Protein AF-A0AA41MP51-F1 (afdb_monomer)

Nearest PDB structures (foldseek):
  8h9l-assembly1_C  TM=8.500E-01  e=2.757E-14  Homo sapiens
  4asu-assembly1_C  TM=8.399E-01  e=2.286E-14  Bos taurus
  4tsf-assembly1_B  TM=8.288E-01  e=1.386E-14  Bos taurus
  4z1m-assembly1_B  TM=8.269E-01  e=1.224E-14  Bos taurus
  7tjx-assembly1_B  TM=8.376E-01  e=1.520E-11  Saccharomyces cerevisiae

Structure (mmCIF, N/CA/C/O backbone):
data_AF-A0AA41MP51-F1
#
_entry.id   AF-A0AA41MP51-F1
#
loop_
_atom_site.group_PDB
_atom_site.id
_atom_site.type_symbol
_atom_site.label_atom_id
_atom_site.label_alt_id
_atom_site.label_comp_id
_atom_site.label_asym_id
_atom_site.label_entity_id
_atom_site.label_seq_id
_atom_site.pdbx_PDB_ins_code
_atom_site.Cartn_x
_atom_site.Cartn_y
_atom_site.Cartn_z
_atom_site.occupancy
_atom_site.B_iso_or_equiv
_atom_site.auth_seq_id
_atom_site.auth_comp_id
_atom_site.auth_asym_id
_atom_site.auth_atom_id
_atom_site.pdbx_PDB_model_num
ATOM 1 N N . MET A 1 1 ? -17.608 -62.227 -15.897 1.00 37.59 1 MET A N 1
ATOM 2 C CA . MET A 1 1 ? -17.879 -62.523 -17.322 1.00 37.59 1 MET A CA 1
ATOM 3 C C . MET A 1 1 ? -17.265 -61.393 -18.139 1.00 37.59 1 MET A C 1
ATOM 5 O O . MET A 1 1 ? -17.728 -60.283 -17.967 1.00 37.59 1 MET A O 1
ATOM 9 N N . LEU A 1 2 ? -16.193 -61.504 -18.920 1.00 36.28 2 LEU A N 1
ATOM 10 C CA . LEU A 1 2 ? -15.297 -62.591 -19.310 1.00 36.28 2 LEU A CA 1
ATOM 11 C C . LEU A 1 2 ? -13.838 -62.122 -19.127 1.00 36.28 2 LEU A C 1
ATOM 13 O O . LEU A 1 2 ? -13.523 -60.951 -19.311 1.00 36.28 2 LEU A O 1
ATOM 17 N N . SER A 1 3 ? -12.983 -63.080 -18.785 1.00 28.25 3 SER A N 1
ATOM 18 C CA . SER A 1 3 ? -11.519 -63.086 -18.903 1.00 28.25 3 SER A CA 1
ATOM 19 C C . SER A 1 3 ? -11.098 -63.123 -20.393 1.00 28.25 3 SER A C 1
ATOM 21 O O . SER A 1 3 ? -11.917 -63.474 -21.235 1.00 28.25 3 SER A O 1
ATOM 23 N N . VAL A 1 4 ? -9.873 -62.803 -20.824 1.00 33.19 4 VAL A N 1
ATOM 24 C CA . VAL A 1 4 ? -8.653 -63.621 -20.663 1.00 33.19 4 VAL A CA 1
ATOM 25 C C . VAL A 1 4 ? -7.446 -62.846 -21.237 1.00 33.19 4 VAL A C 1
ATOM 27 O O . VAL A 1 4 ? -7.525 -62.269 -22.318 1.00 33.19 4 VAL A O 1
ATOM 30 N N . CYS A 1 5 ? -6.336 -62.870 -20.493 1.00 29.58 5 CYS A N 1
ATOM 31 C CA . CYS A 1 5 ? -4.959 -62.528 -20.878 1.00 29.58 5 CYS A CA 1
ATOM 32 C C . CYS A 1 5 ? -4.304 -63.603 -21.775 1.00 29.58 5 CYS A C 1
ATOM 34 O O . CYS A 1 5 ? -4.791 -64.720 -21.775 1.00 29.58 5 CYS A O 1
ATOM 36 N N . ILE A 1 6 ? -3.143 -63.306 -22.392 1.00 35.16 6 ILE A N 1
ATOM 37 C CA . ILE A 1 6 ? -1.969 -64.184 -22.723 1.00 35.16 6 ILE A CA 1
ATOM 38 C C . ILE A 1 6 ? -1.365 -63.696 -24.063 1.00 35.16 6 ILE A C 1
ATOM 40 O O . ILE A 1 6 ? -2.029 -63.743 -25.089 1.00 35.16 6 ILE A O 1
ATOM 44 N N . ALA A 1 7 ? -0.254 -62.942 -24.045 1.00 30.78 7 ALA A N 1
ATOM 45 C CA . ALA A 1 7 ? 1.175 -63.349 -24.058 1.00 30.78 7 ALA A CA 1
ATOM 46 C C . ALA A 1 7 ? 1.731 -63.485 -25.501 1.00 30.78 7 ALA A C 1
ATOM 48 O O . ALA A 1 7 ? 1.127 -64.159 -26.321 1.00 30.78 7 ALA A O 1
ATOM 49 N N . ALA A 1 8 ? 2.741 -62.682 -25.883 1.00 34.28 8 ALA A N 1
ATOM 50 C CA . ALA A 1 8 ? 4.185 -63.024 -25.944 1.00 34.28 8 ALA A CA 1
ATOM 51 C C . ALA A 1 8 ? 4.533 -63.874 -27.202 1.00 34.28 8 ALA A C 1
ATOM 53 O O . ALA A 1 8 ? 3.734 -64.695 -27.608 1.00 34.28 8 ALA A O 1
ATOM 54 N N . ALA A 1 9 ? 5.663 -63.803 -27.913 1.00 33.03 9 ALA A N 1
ATOM 55 C CA . ALA A 1 9 ? 6.964 -63.173 -27.742 1.00 33.03 9 ALA A CA 1
ATOM 56 C C . ALA A 1 9 ? 7.786 -63.356 -29.059 1.00 33.03 9 ALA A C 1
ATOM 58 O O . ALA A 1 9 ? 7.519 -64.273 -29.825 1.00 33.03 9 ALA A O 1
ATOM 59 N N . VAL A 1 10 ? 8.854 -62.559 -29.224 1.00 34.34 10 VAL A N 1
ATOM 60 C CA . VAL A 1 10 ? 10.186 -62.950 -29.770 1.00 34.34 10 VAL A CA 1
ATOM 61 C C . VAL A 1 10 ? 10.363 -63.231 -31.286 1.00 34.34 10 VAL A C 1
ATOM 63 O O . VAL A 1 10 ? 10.195 -64.332 -31.784 1.00 34.34 10 VAL A O 1
ATOM 66 N N . ALA A 1 11 ? 10.862 -62.191 -31.965 1.00 34.59 11 ALA A N 1
ATOM 67 C CA . ALA A 1 11 ? 12.158 -62.052 -32.661 1.00 34.59 11 ALA A CA 1
ATOM 68 C C . ALA A 1 11 ? 12.704 -63.065 -33.708 1.00 34.59 11 ALA A C 1
ATOM 70 O O . ALA A 1 11 ? 12.798 -64.265 -33.484 1.00 34.59 11 ALA A O 1
ATOM 71 N N . ARG A 1 12 ? 13.375 -62.426 -34.692 1.00 31.77 12 ARG A N 1
ATOM 72 C CA . ARG A 1 12 ? 14.488 -62.837 -35.588 1.00 31.77 12 ARG A CA 1
ATOM 73 C C . ARG A 1 12 ? 14.100 -63.332 -36.985 1.00 31.77 12 ARG A C 1
ATOM 75 O O . ARG A 1 12 ? 13.565 -64.419 -37.134 1.00 31.77 12 ARG A O 1
ATOM 82 N N . THR A 1 13 ? 14.528 -62.591 -38.017 1.00 34.12 13 THR A N 1
ATOM 83 C CA . THR A 1 13 ? 15.588 -62.998 -38.978 1.00 34.12 13 THR A CA 1
ATOM 84 C C . THR A 1 13 ? 15.761 -61.967 -40.119 1.00 34.12 13 THR A C 1
ATOM 86 O O . THR A 1 13 ? 14.853 -61.705 -40.895 1.00 34.12 13 THR A O 1
ATOM 89 N N . LEU A 1 14 ? 16.962 -61.379 -40.217 1.00 37.56 14 LEU A N 1
ATOM 90 C CA . LEU A 1 14 ? 17.609 -60.919 -41.470 1.00 37.56 14 LEU A CA 1
ATOM 91 C C . LEU A 1 14 ? 17.984 -62.162 -42.326 1.00 37.56 14 LEU A C 1
ATOM 93 O O . LEU A 1 14 ? 17.942 -63.254 -41.755 1.00 37.56 14 LEU A O 1
ATOM 97 N N . PRO A 1 15 ? 18.478 -62.086 -43.591 1.00 46.62 15 PRO A N 1
ATOM 98 C CA . PRO A 1 15 ? 18.783 -60.940 -44.473 1.00 46.62 15 PRO A CA 1
ATOM 99 C C . PRO A 1 15 ? 18.247 -61.118 -45.926 1.00 46.62 15 PRO A C 1
ATOM 101 O O . PRO A 1 15 ? 17.686 -62.158 -46.252 1.00 46.62 15 PRO A O 1
ATOM 104 N N . ARG A 1 16 ? 18.501 -60.146 -46.830 1.00 34.75 16 ARG A N 1
ATOM 105 C CA . ARG A 1 16 ? 19.007 -60.322 -48.229 1.00 34.75 16 ARG A CA 1
ATOM 106 C C . ARG A 1 16 ? 18.546 -59.199 -49.177 1.00 34.75 16 ARG A C 1
ATOM 108 O O . ARG A 1 16 ? 17.412 -59.212 -49.634 1.00 34.75 16 ARG A O 1
ATOM 115 N N . ARG A 1 17 ? 19.477 -58.330 -49.592 1.00 32.69 17 ARG A N 1
ATOM 116 C CA . ARG A 1 17 ? 19.950 -58.188 -50.992 1.00 32.69 17 ARG A CA 1
ATOM 117 C C . ARG A 1 17 ? 20.880 -56.978 -51.118 1.00 32.69 17 ARG A C 1
ATOM 119 O O . ARG A 1 17 ? 20.463 -55.840 -50.955 1.00 32.69 17 ARG A O 1
ATOM 126 N N . ALA A 1 18 ? 22.135 -57.265 -51.441 1.00 37.28 18 ALA A N 1
ATOM 127 C CA . ALA A 1 18 ? 23.069 -56.332 -52.050 1.00 37.28 18 ALA A CA 1
ATOM 128 C C . ALA A 1 18 ? 23.021 -56.506 -53.578 1.00 37.28 18 ALA A C 1
ATOM 130 O O . ALA A 1 18 ? 22.803 -57.626 -54.047 1.00 37.28 18 ALA A O 1
ATOM 131 N N . GLY A 1 19 ? 23.298 -55.436 -54.331 1.00 32.69 19 GLY A N 1
ATOM 132 C CA . GLY A 1 19 ? 23.825 -55.540 -55.695 1.00 32.69 19 GLY A CA 1
ATOM 133 C C . GLY A 1 19 ? 23.443 -54.412 -56.661 1.00 32.69 19 GLY A C 1
ATOM 134 O O . GLY A 1 19 ? 22.263 -54.146 -56.842 1.00 32.69 19 GLY A O 1
ATOM 135 N N . MET A 1 20 ? 24.479 -53.893 -57.342 1.00 33.53 20 MET A N 1
ATOM 136 C CA . MET A 1 20 ? 24.546 -52.964 -58.495 1.00 33.53 20 MET A CA 1
ATOM 137 C C . MET A 1 20 ? 24.699 -51.480 -58.118 1.00 33.53 20 MET A C 1
ATOM 139 O O . MET A 1 20 ? 23.735 -50.824 -57.758 1.00 33.53 20 MET A O 1
ATOM 143 N N . VAL A 1 21 ? 25.910 -50.911 -58.007 1.00 35.91 21 VAL A N 1
ATOM 144 C CA . VAL A 1 21 ? 27.000 -50.704 -58.998 1.00 35.91 21 VAL A CA 1
ATOM 145 C C . VAL A 1 21 ? 26.539 -49.926 -60.232 1.00 35.91 21 VAL A C 1
ATOM 147 O O . VAL A 1 21 ? 25.976 -50.503 -61.155 1.00 35.91 21 VAL A O 1
ATOM 150 N N . SER A 1 22 ? 26.910 -48.644 -60.286 1.00 36.25 22 SER A N 1
ATOM 151 C CA . SER A 1 22 ? 27.213 -47.947 -61.536 1.00 36.25 22 SER A CA 1
ATOM 152 C C . SER A 1 22 ? 28.512 -47.158 -61.367 1.00 36.25 22 SER A C 1
ATOM 154 O O . SER A 1 22 ? 28.718 -46.470 -60.368 1.00 36.25 22 SER A O 1
ATOM 156 N N . LYS A 1 23 ? 29.411 -47.357 -62.331 1.00 36.75 23 LYS A N 1
ATOM 157 C CA . LYS A 1 23 ? 30.732 -46.744 -62.474 1.00 36.75 23 LYS A CA 1
ATOM 158 C C . LYS A 1 23 ? 30.587 -45.479 -63.325 1.00 36.75 23 LYS A C 1
ATOM 160 O O . LYS A 1 23 ? 29.873 -45.535 -64.316 1.00 36.75 23 LYS A O 1
ATOM 165 N N . ASN A 1 24 ? 31.299 -44.411 -62.963 1.00 34.75 24 ASN A N 1
ATOM 166 C CA . ASN A 1 24 ? 31.953 -43.424 -63.845 1.00 34.75 24 ASN A CA 1
ATOM 167 C C . ASN A 1 24 ? 32.811 -42.518 -62.932 1.00 34.75 24 ASN A C 1
ATOM 169 O O . ASN A 1 24 ? 32.277 -41.807 -62.090 1.00 34.75 24 ASN A O 1
ATOM 173 N N . ALA A 1 25 ? 34.111 -42.810 -62.801 1.00 37.28 25 ALA A N 1
ATOM 174 C CA . ALA A 1 25 ? 35.225 -42.122 -63.482 1.00 37.28 25 ALA A CA 1
ATOM 175 C C . ALA A 1 25 ? 35.389 -40.655 -63.012 1.00 37.28 25 ALA A C 1
ATOM 177 O O . ALA A 1 25 ? 34.615 -39.787 -63.385 1.00 37.28 25 ALA A O 1
ATOM 178 N N . LEU A 1 26 ? 36.243 -40.427 -62.005 1.00 34.84 26 LEU A N 1
ATOM 179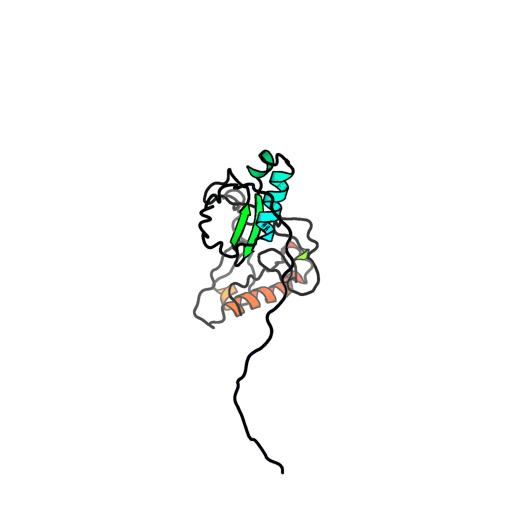 C CA . LEU A 1 26 ? 37.623 -39.905 -62.114 1.00 34.84 26 LEU A CA 1
ATOM 180 C C . LEU A 1 26 ? 37.700 -38.389 -62.371 1.00 34.84 26 LEU A C 1
ATOM 182 O O . LEU A 1 26 ? 37.534 -37.918 -63.488 1.00 34.84 26 LEU A O 1
ATOM 186 N N . GLY A 1 27 ? 38.054 -37.656 -61.315 1.00 33.38 27 GLY A N 1
ATOM 187 C CA . GLY A 1 27 ? 38.462 -36.255 -61.345 1.00 33.38 27 GLY A CA 1
ATOM 188 C C . GLY A 1 27 ? 39.170 -35.920 -60.036 1.00 33.38 27 GLY A C 1
ATOM 189 O O . GLY A 1 27 ? 38.537 -35.657 -59.020 1.00 33.38 27 GLY A O 1
ATOM 190 N N . SER A 1 28 ? 40.491 -36.044 -60.043 1.00 35.00 28 SER A N 1
ATOM 191 C CA . SER A 1 28 ? 41.389 -35.832 -58.914 1.00 35.00 28 SER A CA 1
ATOM 192 C C . SER A 1 28 ? 41.515 -34.354 -58.540 1.00 35.00 28 SER A C 1
ATOM 194 O O . SER A 1 28 ? 42.074 -33.570 -59.301 1.00 35.00 28 SER A O 1
ATOM 196 N N . SER A 1 29 ? 41.136 -34.009 -57.314 1.00 35.38 29 SER A N 1
ATOM 197 C CA . SER A 1 29 ? 41.753 -32.912 -56.568 1.00 35.38 29 SER A CA 1
ATOM 198 C C . SER A 1 29 ? 41.802 -33.310 -55.096 1.00 35.38 29 SER A C 1
ATOM 200 O O . SER A 1 29 ? 40.825 -33.177 -54.361 1.00 35.38 29 SER A O 1
ATOM 202 N N . PHE A 1 30 ? 42.947 -33.856 -54.686 1.00 30.77 30 PHE A N 1
ATOM 203 C CA . PHE A 1 30 ? 43.329 -33.979 -53.285 1.00 30.77 30 PHE A CA 1
ATOM 204 C C . PHE A 1 30 ? 43.414 -32.566 -52.693 1.00 30.77 30 PHE A C 1
ATOM 206 O O . PHE A 1 30 ? 44.438 -31.898 -52.810 1.00 30.77 30 PHE A O 1
ATOM 213 N N . ILE A 1 31 ? 42.333 -32.096 -52.074 1.00 41.69 31 ILE A N 1
ATOM 214 C CA . ILE A 1 31 ? 42.389 -30.969 -51.145 1.00 41.69 31 ILE A CA 1
ATOM 215 C C . ILE A 1 31 ? 42.446 -31.581 -49.754 1.00 41.69 31 ILE A C 1
ATOM 217 O O . ILE A 1 31 ? 41.540 -32.294 -49.326 1.00 41.69 31 ILE A O 1
ATOM 221 N N . ALA A 1 32 ? 43.581 -31.346 -49.103 1.00 36.88 32 ALA A N 1
ATOM 222 C CA . ALA A 1 32 ? 43.908 -31.795 -47.767 1.00 36.88 32 ALA A CA 1
ATOM 223 C C . ALA A 1 32 ? 42.722 -31.618 -46.809 1.00 36.88 32 ALA A C 1
ATOM 225 O O . ALA A 1 32 ? 42.236 -30.505 -46.601 1.00 36.88 32 ALA A O 1
ATOM 226 N N . ALA A 1 33 ? 42.302 -32.721 -46.189 1.00 40.44 33 ALA A N 1
ATOM 227 C CA . ALA A 1 33 ? 41.470 -32.690 -45.002 1.00 40.44 33 ALA A CA 1
ATOM 228 C C . ALA A 1 33 ? 42.250 -31.955 -43.903 1.00 40.44 33 ALA A C 1
ATOM 230 O O . ALA A 1 33 ? 43.066 -32.535 -43.187 1.00 40.44 33 ALA A O 1
ATOM 231 N N . ARG A 1 34 ? 42.038 -30.640 -43.793 1.00 36.22 34 ARG A N 1
ATOM 232 C CA . ARG A 1 34 ? 42.349 -29.913 -42.567 1.00 36.22 34 ARG A CA 1
ATOM 233 C C . ARG A 1 34 ? 41.404 -30.466 -41.511 1.00 36.22 34 ARG A C 1
ATOM 235 O O . ARG A 1 34 ? 40.201 -30.237 -41.580 1.00 36.22 34 ARG A O 1
ATOM 242 N N . ASN A 1 35 ? 41.961 -31.206 -40.557 1.00 33.72 35 ASN A N 1
ATOM 243 C CA . ASN A 1 35 ? 41.298 -31.531 -39.304 1.00 33.72 35 ASN A CA 1
ATOM 244 C C . ASN A 1 35 ? 40.915 -30.214 -38.618 1.00 33.72 35 ASN A C 1
ATOM 246 O O . ASN A 1 35 ? 41.723 -29.609 -37.913 1.00 33.72 35 ASN A O 1
ATOM 250 N N . LEU A 1 36 ? 39.692 -29.744 -38.866 1.00 35.62 36 LEU A N 1
ATOM 251 C CA . LEU A 1 36 ? 39.064 -28.716 -38.055 1.00 35.62 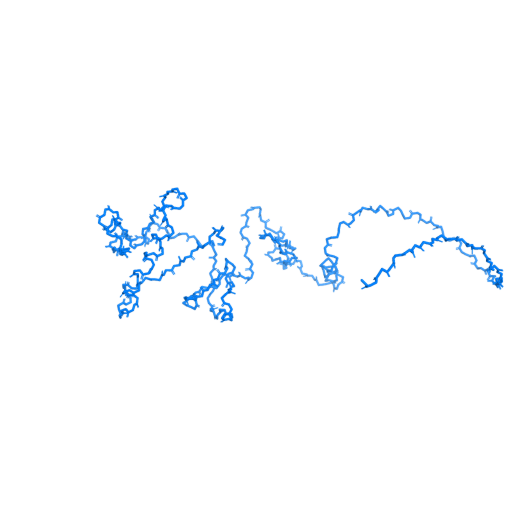36 LEU A CA 1
ATOM 252 C C . LEU A 1 36 ? 38.794 -29.361 -36.703 1.00 35.62 36 LEU A C 1
ATOM 254 O O . LEU A 1 36 ? 37.847 -30.125 -36.524 1.00 35.62 36 LEU A O 1
ATOM 258 N N . HIS A 1 37 ? 39.681 -29.081 -35.759 1.00 31.86 37 HIS A N 1
ATOM 259 C CA . HIS A 1 37 ? 39.456 -29.365 -34.359 1.00 31.86 37 HIS A CA 1
ATOM 260 C C . HIS A 1 37 ? 38.387 -28.381 -33.866 1.00 31.86 37 HIS A C 1
ATOM 262 O O . HIS A 1 37 ? 38.681 -27.337 -33.296 1.00 31.86 37 HIS A O 1
ATOM 268 N N . ALA A 1 38 ? 37.124 -28.680 -34.172 1.00 40.09 38 ALA A N 1
ATOM 269 C CA . ALA A 1 38 ? 36.000 -28.058 -33.502 1.00 40.09 38 ALA A CA 1
ATOM 270 C C . ALA A 1 38 ? 35.941 -28.675 -32.105 1.00 40.09 38 ALA A C 1
ATOM 272 O O . ALA A 1 38 ? 35.440 -29.784 -31.910 1.00 40.09 38 ALA A O 1
ATOM 273 N N . SER A 1 39 ? 36.511 -27.980 -31.125 1.00 36.75 39 SER A N 1
ATOM 274 C CA . SER A 1 39 ? 36.169 -28.228 -29.734 1.00 36.75 39 SER A CA 1
ATOM 275 C C . SER A 1 39 ? 34.672 -27.969 -29.591 1.00 36.75 39 SER A C 1
ATOM 277 O O . SER A 1 39 ? 34.235 -26.820 -29.587 1.00 36.75 39 SER A O 1
ATOM 279 N N . ASN A 1 40 ? 33.885 -29.041 -29.494 1.00 40.50 40 ASN A N 1
ATOM 280 C CA . ASN A 1 40 ? 32.517 -28.994 -28.994 1.00 40.50 40 ASN A CA 1
ATOM 281 C C . ASN A 1 40 ? 32.569 -28.588 -27.517 1.00 40.50 40 ASN A C 1
ATOM 283 O O . ASN A 1 40 ? 32.419 -29.412 -26.616 1.00 40.50 40 ASN A O 1
ATOM 287 N N . THR A 1 41 ? 32.809 -27.306 -27.252 1.00 35.56 41 THR A N 1
ATOM 288 C CA . THR A 1 41 ? 32.415 -26.711 -25.984 1.00 35.56 41 THR A CA 1
ATOM 289 C C . THR A 1 41 ? 30.903 -26.686 -26.003 1.00 35.56 41 THR A C 1
ATOM 291 O O . THR A 1 41 ? 30.300 -25.899 -26.725 1.00 35.56 41 THR A O 1
ATOM 294 N N . HIS A 1 42 ? 30.336 -27.639 -25.272 1.00 37.88 42 HIS A N 1
ATOM 295 C CA . HIS A 1 42 ? 28.988 -27.680 -24.734 1.00 37.88 42 HIS A CA 1
ATOM 296 C C . HIS A 1 42 ? 28.333 -26.288 -24.693 1.00 37.88 42 HIS A C 1
ATOM 298 O O . HIS A 1 42 ? 28.413 -25.568 -23.699 1.00 37.88 42 HIS A O 1
ATOM 304 N N . LEU A 1 43 ? 27.704 -25.906 -25.807 1.00 38.03 43 LEU A N 1
ATOM 305 C CA . LEU A 1 43 ? 26.795 -24.778 -25.872 1.00 38.03 43 LEU A CA 1
ATOM 306 C C . LEU A 1 43 ? 25.549 -25.237 -25.132 1.00 38.03 43 LEU A C 1
ATOM 308 O O . LEU A 1 43 ? 24.692 -25.935 -25.672 1.00 38.03 43 LEU A O 1
ATOM 312 N N . GLN A 1 44 ? 25.502 -24.903 -23.848 1.00 40.00 44 GLN A N 1
ATOM 313 C CA . GLN A 1 44 ? 24.252 -24.871 -23.114 1.00 40.00 44 GLN A CA 1
ATOM 314 C C . GLN A 1 44 ? 23.256 -24.065 -23.953 1.00 40.00 44 GLN A C 1
ATOM 316 O O . GLN A 1 44 ? 23.613 -23.010 -24.475 1.00 40.00 44 GLN A O 1
ATOM 321 N N . ASN A 1 45 ? 22.040 -24.595 -24.105 1.00 44.53 45 ASN A N 1
ATOM 322 C CA . ASN A 1 45 ? 20.895 -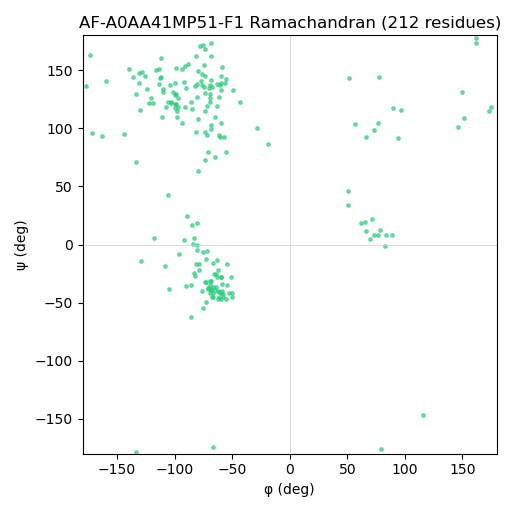23.947 -24.742 1.00 44.53 45 ASN A CA 1
ATOM 323 C C . ASN A 1 45 ? 20.604 -22.596 -24.063 1.00 44.53 45 ASN A C 1
ATOM 325 O O . ASN A 1 45 ? 19.724 -22.477 -23.217 1.00 44.53 45 ASN A O 1
ATOM 329 N N . ILE A 1 46 ? 21.374 -21.577 -24.419 1.00 46.53 46 ILE A N 1
ATOM 330 C CA . ILE A 1 46 ? 21.114 -20.171 -24.158 1.00 46.53 46 ILE A CA 1
ATOM 331 C C . ILE A 1 46 ? 20.477 -19.679 -25.454 1.00 46.53 46 ILE A C 1
ATOM 333 O O . ILE A 1 46 ? 21.085 -19.817 -26.512 1.00 46.53 46 ILE A O 1
ATOM 337 N N . GLY A 1 47 ? 19.226 -19.220 -25.367 1.00 55.72 47 GLY A N 1
ATOM 338 C CA . GLY A 1 47 ? 18.314 -18.937 -26.481 1.00 55.72 47 GLY A CA 1
ATOM 339 C C . GLY A 1 47 ? 18.997 -18.543 -27.794 1.00 55.72 47 GLY A C 1
ATOM 340 O O . GLY A 1 47 ? 19.392 -17.397 -27.994 1.00 55.72 47 GLY A O 1
ATOM 341 N N . THR A 1 48 ? 19.101 -19.504 -28.711 1.00 58.69 48 THR A N 1
ATOM 342 C CA . THR A 1 48 ? 19.729 -19.345 -30.032 1.00 58.69 48 THR A CA 1
ATOM 343 C C . THR A 1 48 ? 19.054 -18.263 -30.880 1.00 58.69 48 THR A C 1
ATOM 345 O O . THR A 1 48 ? 19.718 -17.615 -31.682 1.00 58.69 48 THR A O 1
ATOM 348 N N . ALA A 1 49 ? 17.760 -18.012 -30.662 1.00 62.88 49 ALA A N 1
ATOM 349 C CA . ALA A 1 49 ? 17.000 -16.978 -31.363 1.00 62.88 49 ALA A CA 1
ATOM 350 C C . ALA A 1 49 ? 17.456 -15.543 -31.020 1.00 62.88 49 ALA A C 1
ATOM 352 O O . ALA A 1 49 ? 17.504 -14.678 -31.895 1.00 62.88 49 ALA A O 1
ATOM 353 N N . GLU A 1 50 ? 17.834 -15.287 -29.765 1.00 60.41 50 GLU A N 1
ATOM 354 C CA . GLU A 1 50 ? 18.199 -13.940 -29.300 1.00 60.41 50 GLU A CA 1
ATOM 355 C C . GLU A 1 50 ? 19.596 -13.547 -29.783 1.00 60.41 50 GLU A C 1
ATOM 357 O O . GLU A 1 50 ? 19.815 -12.428 -30.245 1.00 60.41 50 GLU A O 1
ATOM 362 N N . MET A 1 51 ? 20.531 -14.501 -29.755 1.00 70.00 51 MET A N 1
ATOM 363 C CA . MET A 1 51 ? 21.884 -14.300 -30.274 1.00 70.00 51 MET A CA 1
ATOM 364 C C . MET A 1 51 ? 21.895 -14.158 -31.800 1.00 70.00 51 MET A C 1
ATOM 366 O O . MET A 1 51 ? 22.702 -13.393 -32.320 1.00 70.00 51 MET A O 1
ATOM 370 N N . SER A 1 52 ? 20.975 -14.823 -32.514 1.00 77.56 52 SER A N 1
ATOM 371 C CA . SER A 1 52 ? 20.815 -14.645 -33.966 1.00 77.56 52 SER A CA 1
ATOM 372 C C . SER A 1 52 ? 20.424 -13.210 -34.314 1.00 77.56 52 SER A C 1
ATOM 374 O O . SER A 1 52 ? 21.080 -12.592 -35.142 1.00 77.56 52 SER A O 1
ATOM 376 N N . SER A 1 53 ? 19.447 -12.635 -33.602 1.00 76.81 53 SER A N 1
ATOM 377 C CA . SER A 1 53 ? 18.978 -11.259 -33.845 1.00 76.81 53 SER A CA 1
ATOM 378 C C . SER A 1 53 ? 20.100 -10.223 -33.672 1.00 76.81 53 SER A C 1
ATOM 380 O O . SER A 1 53 ? 20.247 -9.308 -34.477 1.00 76.81 53 SER A O 1
ATOM 382 N N . ILE A 1 54 ? 20.937 -10.392 -32.643 1.00 77.38 54 ILE A N 1
ATOM 383 C CA . ILE A 1 54 ? 22.080 -9.499 -32.381 1.00 77.38 54 ILE A CA 1
ATOM 384 C C . ILE A 1 54 ? 23.153 -9.643 -33.468 1.00 77.38 54 ILE A C 1
ATOM 386 O O . ILE A 1 54 ? 23.787 -8.664 -33.861 1.00 77.38 54 ILE A O 1
ATOM 390 N N . LEU A 1 55 ? 23.401 -10.868 -33.935 1.00 79.81 55 LEU A N 1
ATOM 391 C CA . LEU A 1 55 ? 24.380 -11.128 -34.990 1.00 79.81 55 LEU A CA 1
ATOM 392 C C . LEU A 1 55 ? 23.894 -10.612 -36.348 1.00 79.81 55 LEU A C 1
ATOM 394 O O . LEU A 1 55 ? 24.693 -10.053 -37.093 1.00 79.81 55 LEU A O 1
ATOM 398 N N . GLU A 1 56 ? 22.601 -10.736 -36.642 1.00 81.38 56 GLU A N 1
ATOM 399 C CA . GLU A 1 56 ? 21.965 -10.179 -37.840 1.00 81.38 56 GLU A CA 1
ATOM 400 C C . GLU A 1 56 ? 22.113 -8.652 -37.896 1.00 81.38 56 GLU A C 1
ATOM 402 O O . GLU A 1 56 ? 22.573 -8.125 -38.909 1.00 81.38 56 GLU A O 1
ATOM 407 N N . GLU A 1 57 ? 21.834 -7.947 -36.793 1.00 76.25 57 GLU A N 1
ATOM 408 C CA . GLU A 1 57 ? 22.031 -6.490 -36.692 1.00 76.25 57 GLU A CA 1
ATOM 409 C C . GLU A 1 57 ? 23.497 -6.083 -36.947 1.00 76.25 57 GLU A C 1
ATOM 411 O O . GLU A 1 57 ? 23.759 -5.112 -37.658 1.00 76.25 57 GLU A O 1
ATOM 416 N N . ARG A 1 58 ? 24.469 -6.862 -36.443 1.00 73.25 58 ARG A N 1
ATOM 417 C CA . ARG A 1 58 ? 25.907 -6.611 -36.672 1.00 73.25 58 ARG A CA 1
ATOM 418 C C . ARG A 1 58 ? 26.343 -6.862 -38.115 1.00 73.25 58 ARG A C 1
ATOM 420 O O . ARG A 1 58 ? 27.230 -6.170 -38.605 1.00 73.25 58 ARG A O 1
ATOM 427 N N . ILE A 1 59 ? 25.755 -7.852 -38.786 1.00 83.44 59 ILE A N 1
ATOM 428 C CA . ILE A 1 59 ? 26.071 -8.184 -40.185 1.00 83.44 59 ILE A CA 1
ATOM 429 C C . ILE A 1 59 ? 25.486 -7.135 -41.141 1.00 83.44 59 ILE A C 1
ATOM 431 O O . ILE A 1 59 ? 26.100 -6.835 -42.162 1.00 83.44 59 ILE A O 1
ATOM 435 N N . LEU A 1 60 ? 24.339 -6.541 -40.796 1.00 80.69 60 LEU A N 1
ATOM 436 C CA . LEU A 1 60 ? 23.699 -5.472 -41.571 1.00 80.69 60 LEU A CA 1
ATOM 437 C C . LEU A 1 60 ? 24.437 -4.120 -41.492 1.00 80.69 60 LEU A C 1
ATOM 439 O O . LEU A 1 60 ? 24.074 -3.196 -42.216 1.00 80.69 60 LEU A O 1
ATOM 443 N N . GLY A 1 61 ? 25.487 -4.006 -40.669 1.00 66.88 61 GLY A N 1
ATOM 444 C CA . GLY A 1 61 ? 26.379 -2.842 -40.650 1.00 66.88 61 GLY A CA 1
ATOM 445 C C . GLY A 1 61 ? 25.760 -1.573 -40.061 1.00 66.88 61 GLY A C 1
ATOM 446 O O . GLY A 1 61 ? 26.219 -0.477 -40.368 1.00 66.88 61 GLY A O 1
ATOM 447 N N . ALA A 1 62 ? 24.716 -1.694 -39.237 1.00 65.88 62 ALA A N 1
ATOM 448 C CA . ALA A 1 62 ? 24.204 -0.561 -38.479 1.00 65.88 62 ALA A CA 1
ATOM 449 C C . ALA A 1 62 ? 25.175 -0.233 -37.331 1.00 65.88 62 ALA A C 1
ATOM 451 O O . ALA A 1 62 ? 25.344 -1.029 -36.406 1.00 65.88 62 ALA A O 1
ATOM 452 N N . ASP A 1 63 ? 25.805 0.942 -37.374 1.00 58.00 63 ASP A N 1
ATOM 453 C CA . ASP A 1 63 ? 26.651 1.455 -36.292 1.00 58.00 63 ASP A CA 1
ATOM 454 C C . ASP A 1 63 ? 25.788 1.911 -35.100 1.00 58.00 63 ASP A C 1
ATOM 456 O O . ASP A 1 63 ? 25.641 3.095 -34.818 1.00 58.00 63 ASP A O 1
ATOM 460 N N . THR A 1 64 ? 25.210 0.965 -34.356 1.00 60.66 64 THR A N 1
ATOM 461 C CA . THR A 1 64 ? 24.477 1.234 -33.101 1.00 60.66 64 THR A CA 1
ATOM 462 C C . THR A 1 64 ? 25.417 1.411 -31.900 1.00 60.66 64 THR A C 1
ATOM 464 O O . THR A 1 64 ? 25.016 1.232 -30.751 1.00 60.66 64 THR A O 1
ATOM 467 N N . SER A 1 65 ? 26.707 1.678 -32.128 1.00 60.34 65 SER A N 1
ATOM 468 C CA . SER A 1 65 ? 27.724 1.724 -31.069 1.00 60.34 65 SER A CA 1
ATOM 469 C C . SER A 1 65 ? 27.473 2.846 -30.062 1.00 60.34 65 SER A C 1
ATOM 471 O O . SER A 1 65 ? 27.675 2.611 -28.874 1.00 60.34 65 SER A O 1
ATOM 473 N N . VAL A 1 66 ? 26.976 3.999 -30.526 1.00 58.72 66 VAL A N 1
ATOM 474 C CA . VAL A 1 66 ? 26.658 5.173 -29.696 1.00 58.72 66 VAL A CA 1
ATOM 475 C C . VAL A 1 66 ? 25.421 4.923 -28.825 1.00 58.72 66 VAL A C 1
ATOM 477 O O . VAL A 1 66 ? 25.419 5.273 -27.649 1.00 58.72 66 VAL A O 1
ATOM 480 N N . ASP A 1 67 ? 24.406 4.227 -29.347 1.00 64.00 67 ASP A N 1
ATOM 481 C CA . ASP A 1 67 ? 23.188 3.922 -28.585 1.00 64.00 67 ASP A CA 1
ATOM 482 C C . ASP A 1 67 ? 23.450 2.906 -27.457 1.00 64.00 67 ASP A C 1
ATOM 484 O O . ASP A 1 67 ? 22.827 2.966 -26.396 1.00 64.00 67 ASP A O 1
ATOM 488 N N . LEU A 1 68 ? 24.400 1.982 -27.647 1.00 72.56 68 LEU A N 1
ATOM 489 C CA . LEU A 1 68 ? 24.683 0.891 -26.702 1.00 72.56 68 LEU A CA 1
ATOM 490 C C . LEU A 1 68 ? 25.558 1.286 -25.497 1.00 72.56 68 LEU A C 1
ATOM 492 O O . LEU A 1 68 ? 25.811 0.438 -24.633 1.00 72.56 68 LEU A O 1
ATOM 496 N N . GLU A 1 69 ? 26.059 2.522 -25.435 1.00 81.94 69 GLU A N 1
ATOM 497 C CA . GLU A 1 69 ? 26.846 2.999 -24.291 1.00 81.94 69 GLU A CA 1
ATOM 498 C C . GLU A 1 69 ? 25.965 3.248 -23.061 1.00 81.94 69 GLU A C 1
ATOM 500 O O . GLU A 1 69 ? 26.258 2.722 -21.984 1.00 81.94 69 GLU A O 1
ATOM 505 N N . GLU A 1 70 ? 24.864 3.982 -23.248 1.00 80.56 70 GLU A N 1
ATOM 506 C CA . GLU A 1 70 ? 23.926 4.383 -22.187 1.00 80.56 70 GLU A CA 1
ATOM 507 C C . GLU A 1 70 ? 22.585 3.645 -22.242 1.00 80.56 70 GLU A C 1
ATOM 509 O O . GLU A 1 70 ? 21.866 3.601 -21.244 1.00 80.56 70 GLU A O 1
ATOM 514 N N . THR A 1 71 ? 22.232 3.040 -23.382 1.00 81.81 71 THR A N 1
ATOM 515 C CA . THR A 1 71 ? 21.004 2.246 -23.506 1.00 81.81 71 THR A CA 1
ATOM 516 C C . THR A 1 71 ? 21.317 0.773 -23.740 1.00 81.81 71 THR A C 1
ATOM 518 O O . THR A 1 71 ? 22.370 0.385 -24.252 1.00 81.81 71 THR A O 1
ATOM 521 N N . GLY A 1 72 ? 20.406 -0.090 -23.295 1.00 85.06 72 GLY A N 1
ATOM 522 C CA . GLY A 1 72 ? 20.537 -1.531 -23.442 1.00 85.06 72 GLY A CA 1
ATOM 523 C C . GLY A 1 72 ? 19.217 -2.179 -23.805 1.00 85.06 72 GLY A C 1
ATOM 524 O O . GLY A 1 72 ? 18.140 -1.707 -23.438 1.00 85.06 72 GLY A O 1
ATOM 525 N N . ARG A 1 73 ? 19.306 -3.294 -24.524 1.00 81.88 73 ARG A N 1
ATOM 526 C CA . ARG A 1 73 ? 18.161 -4.114 -24.911 1.00 81.88 73 ARG A CA 1
ATOM 527 C C . ARG A 1 73 ? 18.054 -5.308 -23.975 1.00 81.88 73 ARG A C 1
ATOM 529 O O . ARG A 1 73 ? 19.025 -6.036 -23.772 1.00 81.88 73 ARG A O 1
ATOM 536 N N . VAL A 1 74 ? 16.869 -5.514 -23.407 1.00 82.75 74 VAL A N 1
ATOM 537 C CA . VAL A 1 74 ? 16.591 -6.685 -22.569 1.00 82.75 74 VAL A CA 1
ATOM 538 C C . VAL A 1 74 ? 16.576 -7.931 -23.451 1.00 82.75 74 VAL A C 1
ATOM 540 O O . VAL A 1 74 ? 15.856 -7.972 -24.445 1.00 82.75 74 VAL A O 1
ATOM 543 N N . LEU A 1 75 ? 17.385 -8.920 -23.080 1.00 84.25 75 LEU A N 1
ATOM 544 C CA . LEU A 1 75 ? 17.442 -10.234 -23.711 1.00 84.25 75 LEU A CA 1
ATOM 545 C C . LEU A 1 75 ? 16.384 -11.143 -23.088 1.00 84.25 75 LEU A C 1
ATOM 547 O O . LEU A 1 75 ? 15.407 -11.504 -23.731 1.00 84.25 75 LEU A O 1
ATOM 551 N N . SER A 1 76 ? 16.515 -11.397 -21.784 1.00 79.69 76 SER A N 1
ATOM 552 C CA . SER A 1 76 ? 15.653 -12.324 -21.052 1.00 79.69 76 SER A CA 1
ATOM 553 C C . SER A 1 76 ? 15.221 -11.750 -19.709 1.00 79.69 76 SER A C 1
ATOM 555 O O . SER A 1 76 ? 16.032 -11.135 -19.012 1.00 79.69 76 SER A O 1
ATOM 557 N N . ILE A 1 77 ? 13.985 -12.040 -19.308 1.00 82.50 77 ILE A N 1
ATOM 558 C CA . ILE A 1 77 ? 13.443 -11.731 -17.980 1.00 82.50 77 ILE A CA 1
ATOM 559 C C . ILE A 1 77 ? 13.011 -13.047 -17.328 1.00 82.50 77 ILE A C 1
ATOM 561 O O . ILE A 1 77 ? 12.225 -13.788 -17.913 1.00 82.50 77 ILE A O 1
ATOM 565 N N . GLY A 1 78 ? 13.502 -13.329 -16.121 1.00 75.56 78 GLY A N 1
ATOM 566 C CA . GLY A 1 78 ? 13.117 -14.508 -15.340 1.00 75.56 78 GLY A CA 1
ATOM 567 C C . GLY A 1 78 ? 13.428 -14.321 -13.857 1.00 75.56 78 GLY A C 1
ATOM 568 O O . GLY A 1 78 ? 14.442 -13.721 -13.521 1.00 75.56 78 GLY A O 1
ATOM 569 N N . ASP A 1 79 ? 12.537 -14.783 -12.975 1.00 72.56 79 ASP A N 1
ATOM 570 C CA . ASP A 1 79 ? 12.698 -14.748 -11.509 1.00 72.56 79 ASP A CA 1
ATOM 571 C C . ASP A 1 79 ? 13.088 -13.374 -10.926 1.00 72.56 79 ASP A C 1
ATOM 573 O O . ASP A 1 79 ? 13.823 -13.271 -9.948 1.00 72.56 79 ASP A O 1
ATOM 577 N N . GLY A 1 80 ? 12.604 -12.287 -11.539 1.00 72.31 80 GLY A N 1
ATOM 578 C CA . GLY A 1 80 ? 12.934 -10.918 -11.123 1.00 72.31 80 GLY A CA 1
ATOM 579 C C . GLY A 1 80 ? 14.329 -10.437 -11.544 1.00 72.31 80 GLY A C 1
ATOM 580 O O . GLY A 1 80 ? 14.736 -9.350 -11.143 1.00 72.31 80 GLY A O 1
ATOM 581 N N . ILE A 1 81 ? 15.042 -11.206 -12.373 1.00 82.94 81 ILE A N 1
ATOM 582 C CA . ILE A 1 81 ? 16.347 -10.869 -12.947 1.00 82.94 81 ILE A CA 1
ATOM 583 C C . ILE A 1 81 ? 16.181 -10.619 -14.451 1.00 82.94 81 ILE A C 1
ATOM 585 O O . ILE A 1 81 ? 15.588 -11.420 -15.177 1.00 82.94 81 ILE A O 1
ATOM 589 N N . ALA A 1 82 ? 16.736 -9.508 -14.933 1.00 83.19 82 ALA A N 1
ATOM 590 C CA . ALA A 1 82 ? 16.802 -9.187 -16.354 1.00 83.19 82 ALA A CA 1
ATOM 591 C C . ALA A 1 82 ? 18.246 -9.289 -16.852 1.00 83.19 82 ALA A C 1
ATOM 593 O O . ALA A 1 82 ? 19.165 -8.756 -16.231 1.00 83.19 82 ALA A O 1
ATOM 594 N N . ARG A 1 83 ? 18.448 -9.950 -17.994 1.00 85.44 83 ARG A N 1
ATOM 595 C CA . ARG A 1 83 ? 19.721 -9.928 -18.727 1.00 85.44 83 ARG A CA 1
ATOM 596 C C . ARG A 1 83 ? 19.618 -8.883 -19.825 1.00 85.44 83 ARG A C 1
ATOM 598 O O . ARG A 1 83 ? 18.679 -8.931 -20.614 1.00 85.44 83 ARG A O 1
ATOM 605 N N . VAL A 1 84 ? 20.562 -7.949 -19.876 1.00 87.12 84 VAL A N 1
ATOM 606 C CA . VAL A 1 84 ? 20.537 -6.802 -20.795 1.00 87.12 84 VAL A CA 1
ATOM 607 C C . VAL A 1 84 ? 21.822 -6.788 -21.619 1.00 87.12 84 VAL A C 1
ATOM 609 O O . VAL A 1 84 ? 22.905 -6.975 -21.074 1.00 87.12 84 VAL A O 1
ATOM 612 N N . HIS A 1 85 ? 21.702 -6.589 -22.932 1.00 86.12 85 HIS A N 1
ATOM 613 C CA . HIS A 1 85 ? 22.826 -6.355 -23.840 1.00 86.12 85 HIS A CA 1
ATOM 614 C C . HIS A 1 85 ? 22.967 -4.854 -24.112 1.00 86.12 85 HIS A C 1
ATOM 616 O O . HIS A 1 85 ? 21.993 -4.213 -24.505 1.00 86.12 85 HIS A O 1
ATOM 622 N N . GLY A 1 86 ? 24.171 -4.304 -23.952 1.00 86.75 86 GLY A N 1
ATOM 623 C CA . GLY A 1 86 ? 24.441 -2.863 -24.034 1.00 86.75 86 GLY A CA 1
ATOM 624 C C . GLY A 1 86 ? 24.917 -2.332 -22.686 1.00 86.75 86 GLY A C 1
ATOM 625 O O . GLY A 1 86 ? 25.584 -3.074 -21.965 1.00 86.75 86 GLY A O 1
ATOM 626 N N . LEU A 1 87 ? 24.564 -1.083 -22.361 1.00 86.94 87 LEU A N 1
ATOM 627 C CA . LEU A 1 87 ? 24.907 -0.427 -21.091 1.00 86.94 87 LEU A CA 1
ATOM 628 C C . LEU A 1 87 ? 26.406 -0.517 -20.757 1.00 86.94 87 LEU A C 1
ATOM 630 O O . LEU A 1 87 ? 26.785 -0.877 -19.646 1.00 86.94 87 LEU A O 1
ATOM 634 N N . ARG A 1 88 ? 27.288 -0.242 -21.725 1.00 85.56 88 ARG A N 1
ATOM 635 C CA . ARG A 1 88 ? 28.745 -0.417 -21.538 1.00 85.56 88 ARG A CA 1
ATOM 636 C C . ARG A 1 88 ? 29.332 0.485 -20.450 1.00 85.56 88 ARG A C 1
ATOM 638 O O . ARG A 1 88 ? 30.331 0.105 -19.846 1.00 85.56 88 ARG A O 1
ATOM 645 N N . ASN A 1 89 ? 28.708 1.638 -20.210 1.00 88.75 89 ASN A N 1
ATOM 646 C CA . ASN A 1 89 ? 29.148 2.614 -19.213 1.00 88.75 89 ASN A CA 1
ATOM 647 C C . ASN A 1 89 ? 28.501 2.410 -17.830 1.00 88.75 89 ASN A C 1
ATOM 649 O O . ASN A 1 89 ? 28.755 3.212 -16.934 1.00 88.75 89 ASN A O 1
ATOM 653 N N . VAL A 1 90 ? 27.688 1.359 -17.642 1.00 86.75 90 VAL A N 1
ATOM 654 C CA . VAL A 1 90 ? 26.998 1.116 -16.367 1.00 86.75 90 VAL A CA 1
ATOM 655 C C . VAL A 1 90 ? 27.974 0.686 -15.274 1.00 86.75 90 VAL A C 1
ATOM 657 O O . VAL A 1 90 ? 28.837 -0.173 -15.475 1.00 86.75 90 VAL A O 1
ATOM 660 N N . GLN A 1 91 ? 27.829 1.274 -14.095 1.00 88.81 91 GLN A N 1
ATOM 661 C CA . GLN A 1 91 ? 28.611 0.941 -12.914 1.00 88.81 91 GLN A CA 1
ATOM 662 C C . GLN A 1 91 ? 27.943 -0.188 -12.119 1.00 88.81 91 GLN A C 1
ATOM 664 O O . GLN A 1 91 ? 26.731 -0.410 -12.178 1.00 88.81 91 GLN A O 1
ATOM 669 N N . ALA A 1 92 ? 28.741 -0.924 -11.343 1.00 79.94 92 ALA A N 1
ATOM 670 C CA . ALA A 1 92 ? 28.180 -1.845 -10.363 1.00 79.94 92 ALA A CA 1
ATOM 671 C C . ALA A 1 92 ? 27.312 -1.059 -9.365 1.00 79.94 92 ALA A C 1
ATOM 673 O O . ALA A 1 92 ? 27.692 0.030 -8.946 1.00 79.94 92 ALA A O 1
ATOM 674 N N . GLU A 1 93 ? 26.156 -1.619 -9.002 1.00 78.50 93 GLU A N 1
ATOM 675 C CA . GLU A 1 93 ? 25.153 -0.984 -8.126 1.00 78.50 93 GLU A CA 1
ATOM 676 C C . GLU A 1 93 ? 24.469 0.271 -8.708 1.00 78.50 93 GLU A C 1
ATOM 678 O O . GLU A 1 93 ? 23.726 0.959 -8.005 1.00 78.50 93 GLU A O 1
ATOM 683 N N . GLU A 1 94 ? 24.638 0.549 -10.003 1.00 81.12 94 GLU A N 1
ATOM 684 C CA . GLU A 1 94 ? 23.912 1.625 -10.673 1.00 81.12 94 GLU A CA 1
ATOM 685 C C . GLU A 1 94 ? 22.443 1.252 -10.931 1.00 81.12 94 GLU A C 1
ATOM 687 O O . GLU A 1 94 ? 22.104 0.149 -11.372 1.00 81.12 94 GLU A O 1
ATOM 692 N N . MET A 1 95 ? 21.539 2.194 -10.651 1.00 75.25 95 MET A N 1
ATOM 693 C CA . MET A 1 95 ? 20.104 2.007 -10.849 1.00 75.25 95 MET A CA 1
ATOM 694 C C . MET A 1 95 ? 19.734 2.192 -12.322 1.00 75.25 95 MET A C 1
ATOM 696 O O . MET A 1 95 ? 19.665 3.314 -12.818 1.00 75.25 95 MET A O 1
ATOM 700 N N . VAL A 1 96 ? 19.412 1.089 -12.993 1.00 79.25 96 VAL A N 1
ATOM 701 C CA . VAL A 1 96 ? 18.912 1.089 -14.372 1.00 79.25 96 VAL A CA 1
ATOM 702 C C . VAL A 1 96 ? 17.384 1.189 -14.405 1.00 79.25 96 VAL A C 1
ATOM 704 O O . VAL A 1 96 ? 16.679 0.514 -13.652 1.00 79.25 96 VAL A O 1
ATOM 707 N N . GLU A 1 97 ? 16.848 2.044 -15.277 1.00 73.31 97 GLU A N 1
ATOM 708 C CA . GLU A 1 97 ? 15.404 2.201 -15.470 1.00 73.31 97 GLU A CA 1
ATOM 709 C C . GLU A 1 97 ? 14.950 1.415 -16.703 1.00 73.31 97 GLU A C 1
ATOM 711 O O . GLU A 1 97 ? 15.385 1.675 -17.824 1.00 73.31 97 GLU A O 1
ATOM 716 N N . PHE A 1 98 ? 14.028 0.470 -16.516 1.00 73.75 98 PHE A N 1
ATOM 717 C CA . PHE A 1 98 ? 13.319 -0.127 -17.645 1.00 73.75 98 PHE A CA 1
ATOM 718 C C . PHE A 1 98 ? 12.301 0.875 -18.197 1.00 73.75 98 PHE A C 1
ATOM 720 O O . PHE A 1 98 ? 11.633 1.582 -17.442 1.00 73.75 98 PHE A O 1
ATOM 727 N N . SER A 1 99 ? 12.094 0.873 -19.516 1.00 65.94 99 SER A N 1
ATOM 728 C CA . SER A 1 99 ? 11.075 1.700 -20.191 1.00 65.94 99 SER A CA 1
ATOM 729 C C . SER A 1 99 ? 9.652 1.500 -19.630 1.00 65.94 99 SER A C 1
ATOM 731 O O . SER A 1 99 ? 8.756 2.336 -19.795 1.00 65.94 99 SER A O 1
ATOM 733 N N . SER A 1 100 ? 9.431 0.415 -18.888 1.00 63.81 100 SER A N 1
ATOM 734 C CA . SER A 1 100 ? 8.279 0.199 -18.023 1.00 63.81 100 SER A CA 1
ATOM 735 C C . SER A 1 100 ? 8.402 0.930 -16.671 1.00 63.81 100 SER A C 1
ATOM 737 O O . SER A 1 100 ? 8.412 0.293 -15.621 1.00 63.81 100 SER A O 1
ATOM 739 N N . GLY A 1 101 ? 8.465 2.266 -16.659 1.00 65.00 101 GLY A N 1
ATOM 740 C CA . GLY A 1 101 ? 8.240 3.029 -15.418 1.00 65.00 101 GLY A C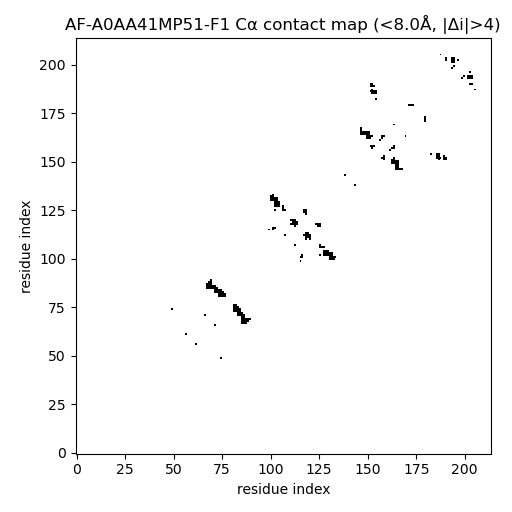A 1
ATOM 741 C C . GLY A 1 101 ? 6.849 2.736 -14.827 1.00 65.00 101 GLY A C 1
ATOM 742 O O . GLY A 1 101 ? 5.924 2.410 -15.583 1.00 65.00 101 GLY A O 1
ATOM 743 N N . LEU A 1 102 ? 6.674 2.864 -13.506 1.00 75.75 102 LEU A N 1
ATOM 744 C CA . LEU A 1 102 ? 5.406 2.523 -12.851 1.00 75.75 102 LEU A CA 1
ATOM 745 C C . LEU A 1 102 ? 4.332 3.570 -13.129 1.00 75.75 102 LEU A C 1
ATOM 747 O O . LEU A 1 102 ? 4.547 4.765 -12.928 1.00 75.75 102 LEU A O 1
ATOM 751 N N . LYS A 1 103 ? 3.154 3.107 -13.549 1.00 82.00 103 LYS A N 1
ATOM 752 C CA . LYS A 1 103 ? 1.956 3.937 -13.690 1.00 82.00 103 LYS A CA 1
ATOM 753 C C . LYS A 1 103 ? 1.458 4.361 -12.310 1.00 82.00 103 LYS A C 1
ATOM 755 O O . LYS A 1 103 ? 1.274 3.515 -11.442 1.00 82.00 103 LYS A O 1
ATOM 760 N N . VAL A 1 104 ? 1.210 5.655 -12.127 1.00 85.19 104 VAL A N 1
ATOM 761 C CA . VAL A 1 104 ? 0.675 6.227 -10.882 1.00 85.19 104 VAL A CA 1
ATOM 762 C C . VAL A 1 104 ? -0.497 7.140 -11.215 1.00 85.19 104 VAL A C 1
ATOM 764 O O . VAL A 1 104 ? -0.456 7.871 -12.200 1.00 85.19 104 VAL A O 1
ATOM 767 N N . GLY A 1 105 ? -1.558 7.101 -10.418 1.00 87.00 105 GLY A N 1
ATOM 768 C CA . GLY A 1 105 ? -2.716 7.978 -10.578 1.00 87.00 105 GLY A CA 1
ATOM 769 C C . GLY A 1 105 ? -3.938 7.451 -9.840 1.00 87.00 105 GLY A C 1
ATOM 770 O O . GLY A 1 105 ? -3.929 6.330 -9.335 1.00 87.00 105 GLY A O 1
ATOM 771 N N . GLU A 1 106 ? -4.998 8.255 -9.818 1.00 88.25 106 GLU A N 1
ATOM 772 C CA . GLU A 1 106 ? -6.281 7.908 -9.186 1.00 88.25 106 GLU A CA 1
ATOM 773 C C . GLU A 1 106 ? -6.952 6.693 -9.841 1.00 88.25 106 GLU A C 1
ATOM 775 O O . GLU A 1 106 ? -7.715 5.979 -9.204 1.00 88.25 106 GLU A O 1
ATOM 780 N N . GLU A 1 107 ? -6.598 6.380 -11.086 1.00 89.19 107 GLU A N 1
ATOM 781 C CA . GLU A 1 107 ? -7.088 5.199 -11.805 1.00 89.19 107 GLU A CA 1
ATOM 782 C C . GLU A 1 107 ? -6.683 3.858 -11.168 1.00 89.19 107 GLU A C 1
ATOM 784 O O . GLU A 1 107 ? -7.206 2.810 -11.544 1.00 89.19 107 GLU A O 1
ATOM 789 N N . LEU A 1 108 ? -5.738 3.874 -10.221 1.00 90.44 108 LEU A N 1
ATOM 790 C CA . LEU A 1 108 ? -5.357 2.703 -9.431 1.00 90.44 108 LEU A CA 1
ATOM 791 C C . LEU A 1 108 ? -6.349 2.401 -8.303 1.00 90.44 108 LEU A C 1
ATOM 793 O O . LEU A 1 108 ? -6.333 1.295 -7.760 1.00 90.44 108 LEU A O 1
ATOM 797 N N . LEU A 1 109 ? -7.202 3.358 -7.931 1.00 90.81 109 LEU A N 1
ATOM 798 C CA . LEU A 1 109 ? -8.154 3.180 -6.842 1.00 90.81 109 LEU A CA 1
ATOM 799 C C . LEU A 1 109 ? -9.125 2.037 -7.166 1.00 90.81 109 LEU A C 1
ATOM 801 O O . LEU A 1 109 ? -9.747 1.989 -8.226 1.00 90.81 109 LEU A O 1
ATOM 805 N N . GLY A 1 110 ? -9.229 1.078 -6.243 1.00 90.38 110 GLY A N 1
ATOM 806 C CA . GLY A 1 110 ? -10.074 -0.111 -6.401 1.00 90.38 110 GLY A CA 1
ATOM 807 C C . GLY A 1 110 ? -9.551 -1.158 -7.395 1.00 90.38 110 GLY A C 1
ATOM 808 O O . GLY A 1 110 ? -10.276 -2.111 -7.709 1.00 90.38 110 GLY A O 1
ATOM 809 N N . ARG A 1 111 ? -8.319 -0.999 -7.895 1.00 92.75 111 ARG A N 1
ATOM 810 C CA . ARG A 1 111 ? -7.638 -1.971 -8.761 1.00 92.75 111 ARG A CA 1
ATOM 811 C C . ARG A 1 111 ? -6.667 -2.829 -7.951 1.00 92.75 111 ARG A C 1
ATOM 813 O O . ARG A 1 111 ? -6.105 -2.376 -6.956 1.00 92.75 111 ARG A O 1
ATOM 820 N N . LEU A 1 112 ? -6.433 -4.057 -8.411 1.00 90.56 112 LEU A N 1
ATOM 821 C CA . LEU A 1 112 ? -5.382 -4.925 -7.871 1.00 90.56 112 LEU A CA 1
ATOM 822 C C . LEU A 1 112 ? -4.195 -4.940 -8.833 1.00 90.56 112 LEU A C 1
ATOM 824 O O . LEU A 1 112 ? -4.353 -5.304 -10.002 1.00 90.56 112 LEU A O 1
ATOM 828 N N . VAL A 1 113 ? -3.017 -4.550 -8.344 1.00 89.81 113 VAL A N 1
ATOM 829 C CA . VAL A 1 113 ? -1.808 -4.398 -9.161 1.00 89.81 113 VAL A CA 1
ATOM 830 C C . VAL A 1 113 ? -0.629 -5.184 -8.616 1.00 89.81 113 VAL A C 1
ATOM 832 O O . VAL A 1 113 ? -0.437 -5.306 -7.409 1.00 89.81 113 VAL A O 1
ATOM 835 N N . VAL A 1 114 ? 0.184 -5.689 -9.536 1.00 87.56 114 VAL A N 1
ATOM 836 C CA . VAL A 1 114 ? 1.496 -6.274 -9.235 1.00 87.56 114 VAL A CA 1
ATOM 837 C C . VAL A 1 114 ? 2.526 -5.151 -9.091 1.00 87.56 114 VAL A C 1
ATOM 839 O O . VAL A 1 114 ? 2.318 -4.047 -9.591 1.00 87.56 114 VAL A O 1
ATOM 842 N N . ALA A 1 115 ? 3.672 -5.439 -8.470 1.00 81.81 115 ALA A N 1
ATOM 843 C CA . ALA A 1 115 ? 4.782 -4.500 -8.278 1.00 81.81 115 ALA A CA 1
ATOM 844 C C . ALA A 1 115 ? 5.245 -3.777 -9.561 1.00 81.81 115 ALA A C 1
ATOM 846 O O . ALA A 1 115 ? 5.714 -2.648 -9.483 1.00 81.81 115 ALA A O 1
ATOM 847 N N . LEU A 1 116 ? 5.075 -4.389 -10.740 1.00 78.31 116 LEU A N 1
ATOM 848 C CA . LEU A 1 116 ? 5.395 -3.784 -12.043 1.00 78.31 116 LEU A CA 1
ATOM 849 C C . LEU A 1 116 ? 4.308 -2.823 -12.576 1.00 78.31 116 LEU A C 1
ATOM 851 O O . LEU A 1 116 ? 4.452 -2.271 -13.663 1.00 78.31 116 LEU A O 1
ATOM 855 N N . GLY A 1 117 ? 3.208 -2.626 -11.845 1.00 77.88 117 GLY A N 1
ATOM 856 C CA . GLY A 1 117 ? 2.101 -1.740 -12.227 1.00 77.88 117 GLY A CA 1
ATOM 857 C C . GLY A 1 117 ? 1.069 -2.364 -13.174 1.00 77.88 117 GLY A C 1
ATOM 858 O O . GLY A 1 117 ? 0.184 -1.662 -13.664 1.00 77.88 117 GLY A O 1
ATOM 859 N N . ASN A 1 118 ? 1.156 -3.672 -13.434 1.00 83.81 118 ASN A N 1
ATOM 860 C CA . ASN A 1 118 ? 0.169 -4.405 -14.228 1.00 83.81 118 ASN A CA 1
ATOM 861 C C . ASN A 1 118 ? -1.032 -4.805 -13.365 1.00 83.81 118 ASN A C 1
ATOM 863 O O . ASN A 1 118 ? -0.857 -5.288 -12.245 1.00 83.81 118 ASN A O 1
ATOM 867 N N . ALA A 1 119 ? -2.243 -4.635 -13.898 1.00 88.38 119 ALA A N 1
ATOM 868 C CA . ALA A 1 119 ? -3.471 -5.047 -13.227 1.00 88.38 119 ALA A CA 1
ATOM 869 C C . ALA A 1 119 ? -3.673 -6.567 -13.310 1.00 88.38 119 ALA A C 1
ATOM 871 O O . ALA A 1 119 ? -3.489 -7.158 -14.374 1.00 88.38 119 ALA A O 1
ATOM 872 N N . ILE A 1 120 ? -4.094 -7.178 -12.202 1.00 89.94 120 ILE A N 1
ATOM 873 C CA . ILE A 1 120 ? -4.399 -8.619 -12.093 1.00 89.94 120 ILE A CA 1
ATOM 874 C C . ILE A 1 120 ? -5.865 -8.899 -11.741 1.00 89.94 120 ILE A C 1
ATOM 876 O O . ILE A 1 120 ? -6.257 -10.042 -11.547 1.00 89.94 120 ILE A O 1
ATOM 880 N N . ASP A 1 121 ? -6.697 -7.863 -11.691 1.00 90.25 121 ASP A N 1
ATOM 881 C CA . ASP A 1 121 ? -8.119 -7.949 -11.343 1.00 90.25 121 ASP A CA 1
ATOM 882 C C . ASP A 1 121 ? -9.046 -8.327 -12.511 1.00 90.25 121 ASP A C 1
ATOM 884 O O . ASP A 1 121 ? -10.262 -8.374 -12.336 1.00 90.25 121 ASP A O 1
ATOM 888 N N . GLY A 1 122 ? -8.508 -8.557 -13.713 1.00 89.56 122 GLY A N 1
ATOM 889 C CA . GLY A 1 122 ? -9.297 -8.907 -14.900 1.00 89.56 122 GLY A CA 1
ATOM 890 C C . GLY A 1 122 ? -10.161 -7.768 -15.461 1.00 89.56 122 GLY A C 1
ATOM 891 O O . GLY A 1 122 ? -10.886 -7.978 -16.429 1.00 89.56 122 GLY A O 1
ATOM 892 N N . LYS A 1 123 ? -10.068 -6.545 -14.919 1.00 88.50 123 LYS A N 1
ATOM 893 C CA . LYS A 1 123 ? -10.873 -5.376 -15.335 1.00 88.50 123 LYS A CA 1
ATOM 894 C C . LYS A 1 123 ? -10.223 -4.559 -16.470 1.00 88.50 123 LYS A C 1
ATOM 896 O O . LYS A 1 123 ? -10.466 -3.360 -16.599 1.00 88.50 123 LYS A O 1
ATOM 901 N N . GLY A 1 124 ? -9.353 -5.178 -17.270 1.00 86.50 124 GLY A N 1
ATOM 902 C CA . GLY A 1 124 ? -8.620 -4.527 -18.366 1.00 86.50 124 GLY A CA 1
ATOM 903 C C . GLY A 1 124 ? -7.394 -3.706 -17.923 1.00 86.50 124 GLY A C 1
ATOM 904 O O . GLY A 1 124 ? -7.029 -3.721 -16.748 1.00 86.50 124 GLY A O 1
ATOM 905 N N . PRO A 1 125 ? -6.711 -3.003 -18.843 1.00 85.88 125 PRO A N 1
ATOM 906 C CA . PRO A 1 125 ? -5.492 -2.254 -18.535 1.00 85.88 125 PRO A CA 1
ATOM 907 C C . PRO A 1 125 ? -5.766 -0.954 -17.759 1.00 85.88 125 PRO A C 1
ATOM 909 O O . PRO A 1 125 ? -6.828 -0.351 -17.880 1.00 85.88 125 PRO A O 1
ATOM 912 N N . ILE A 1 126 ? -4.774 -0.493 -16.990 1.00 86.62 126 ILE A N 1
ATOM 913 C CA . ILE A 1 126 ? -4.806 0.806 -16.291 1.00 86.62 126 ILE A CA 1
ATOM 914 C C . ILE A 1 126 ? -4.434 1.920 -17.278 1.00 86.62 126 ILE A C 1
ATOM 916 O O . ILE A 1 126 ? -3.378 1.843 -17.922 1.00 86.62 126 ILE A O 1
ATOM 920 N N . GLY A 1 127 ? -5.278 2.946 -17.387 1.00 82.06 127 GLY A N 1
ATOM 921 C CA . GLY A 1 127 ? -5.168 4.053 -18.348 1.00 82.06 127 GLY A CA 1
ATOM 922 C C . GLY A 1 127 ? -4.235 5.199 -17.935 1.00 82.06 127 GLY A C 1
ATOM 923 O O . GLY A 1 127 ? -4.163 6.201 -18.645 1.00 82.06 127 GLY A O 1
ATOM 924 N N . SER A 1 128 ? -3.514 5.057 -16.815 1.00 81.12 128 SER A N 1
ATOM 925 C CA . SER A 1 128 ? -2.797 6.183 -16.221 1.00 81.12 128 SER A CA 1
ATOM 926 C C . SER A 1 128 ? -1.763 6.768 -17.183 1.00 81.12 128 SER A C 1
ATOM 928 O O . SER A 1 128 ? -0.951 6.057 -17.788 1.00 81.12 128 SER A O 1
ATOM 930 N N . LYS A 1 129 ? -1.800 8.099 -17.271 1.00 81.56 129 LYS A N 1
ATOM 931 C CA . LYS A 1 129 ? -0.927 8.926 -18.110 1.00 81.56 129 LYS A CA 1
ATOM 932 C C . LYS A 1 129 ? 0.418 9.221 -17.446 1.00 81.56 129 LYS A C 1
ATOM 934 O O . LYS A 1 129 ? 1.394 9.486 -18.141 1.00 81.56 129 LYS A O 1
ATOM 939 N N . THR A 1 130 ? 0.478 9.170 -16.117 1.00 84.62 130 THR A N 1
ATOM 940 C CA . THR A 1 130 ? 1.648 9.596 -15.346 1.00 84.62 130 THR A CA 1
ATOM 941 C C . THR A 1 130 ? 2.450 8.387 -14.898 1.00 84.62 130 THR A C 1
ATOM 943 O O . THR A 1 130 ? 1.914 7.441 -14.319 1.00 84.62 130 THR A O 1
ATOM 946 N N . ARG A 1 131 ? 3.764 8.436 -15.119 1.00 82.88 131 ARG A N 1
ATOM 947 C CA . ARG A 1 131 ? 4.697 7.441 -14.595 1.00 82.88 131 ARG A CA 1
ATOM 948 C C . ARG A 1 131 ? 5.622 8.061 -13.559 1.00 82.88 131 ARG A C 1
ATOM 950 O O . ARG A 1 131 ? 6.008 9.220 -13.694 1.00 82.88 131 ARG A O 1
ATOM 957 N N . ARG A 1 132 ? 5.962 7.298 -12.519 1.00 81.88 132 ARG A N 1
ATOM 958 C CA . ARG A 1 132 ? 6.946 7.696 -11.503 1.00 81.88 132 ARG A CA 1
ATOM 959 C C . ARG A 1 132 ? 8.004 6.614 -11.317 1.00 81.88 132 ARG A C 1
ATOM 961 O O . ARG A 1 132 ? 7.728 5.423 -11.453 1.00 81.88 132 ARG A O 1
ATOM 968 N N . ARG A 1 133 ? 9.214 7.060 -10.977 1.00 78.56 133 ARG A N 1
ATOM 969 C CA . ARG A 1 133 ? 10.343 6.201 -10.605 1.00 78.56 133 ARG A CA 1
ATOM 970 C C . ARG A 1 133 ? 10.160 5.666 -9.185 1.00 78.56 133 ARG A C 1
ATOM 972 O O . ARG A 1 133 ? 9.631 6.367 -8.326 1.00 78.56 133 ARG A O 1
ATOM 979 N N . VAL A 1 134 ? 10.628 4.443 -8.940 1.00 78.44 134 VAL A N 1
ATOM 980 C CA . VAL A 1 134 ? 10.521 3.764 -7.631 1.00 78.44 134 VAL A CA 1
ATOM 981 C C . VAL A 1 134 ? 11.579 4.260 -6.632 1.00 78.44 134 VAL A C 1
ATOM 983 O O . VAL A 1 134 ? 11.363 4.195 -5.430 1.00 78.44 134 VAL A O 1
ATOM 986 N N . GLY A 1 135 ? 12.683 4.840 -7.111 1.00 75.31 135 GLY A N 1
ATOM 987 C CA . GLY A 1 135 ? 13.783 5.372 -6.294 1.00 75.31 135 GLY A CA 1
ATOM 988 C C . GLY A 1 135 ? 13.831 6.900 -6.211 1.00 75.31 135 GLY A C 1
ATOM 989 O O . GLY A 1 135 ? 14.900 7.486 -6.366 1.00 75.31 135 GLY A O 1
ATOM 990 N N . LEU A 1 136 ? 12.690 7.577 -6.036 1.00 80.62 136 LEU A N 1
ATOM 991 C CA . LEU A 1 136 ? 12.703 9.025 -5.791 1.00 80.62 136 LEU A CA 1
ATOM 992 C C . LEU A 1 136 ? 13.285 9.313 -4.400 1.00 80.62 136 LEU A C 1
ATOM 994 O O . LEU A 1 136 ? 12.954 8.634 -3.431 1.00 80.62 136 LEU A O 1
ATOM 998 N N . LYS A 1 137 ? 14.143 10.334 -4.294 1.00 84.31 137 LYS A N 1
ATOM 999 C CA . LYS A 1 137 ? 14.705 10.752 -3.003 1.00 84.31 137 LYS A CA 1
ATOM 1000 C C . LYS A 1 137 ? 13.596 11.247 -2.072 1.00 84.31 137 LYS A C 1
ATOM 1002 O O . LYS A 1 137 ? 12.712 11.994 -2.491 1.00 84.31 137 LYS A O 1
ATOM 1007 N N . THR A 1 138 ? 13.687 10.861 -0.803 1.00 85.62 138 THR A N 1
ATOM 1008 C CA . THR A 1 138 ? 12.795 11.324 0.265 1.00 85.62 138 THR A CA 1
ATOM 1009 C C . THR A 1 138 ? 12.881 12.849 0.417 1.00 85.62 138 THR A C 1
ATOM 1011 O O . THR A 1 138 ? 13.970 13.412 0.255 1.00 85.62 138 THR A O 1
ATOM 1014 N N . PRO A 1 139 ? 11.774 13.539 0.746 1.00 86.25 139 PRO A N 1
ATOM 1015 C CA . PRO A 1 139 ? 11.816 14.959 1.075 1.00 86.25 139 PRO A CA 1
ATOM 1016 C C . PRO A 1 139 ? 12.796 15.231 2.223 1.00 86.25 139 PRO A C 1
ATOM 1018 O O . PRO A 1 139 ? 12.834 14.479 3.197 1.00 86.25 139 PRO A O 1
ATOM 1021 N N . GLY A 1 140 ? 13.571 16.313 2.119 1.00 89.69 140 GLY A N 1
ATOM 1022 C CA . GLY A 1 140 ? 14.461 16.758 3.196 1.00 89.69 140 GLY A CA 1
ATOM 1023 C C . GLY A 1 140 ? 13.702 17.250 4.437 1.00 89.69 140 GLY A C 1
ATOM 1024 O O . GLY A 1 140 ? 12.478 17.201 4.489 1.00 89.69 140 GLY A O 1
ATOM 1025 N N . ILE A 1 141 ? 14.430 17.781 5.423 1.00 90.44 141 ILE A N 1
ATOM 1026 C CA . ILE A 1 141 ? 13.858 18.223 6.712 1.00 90.44 141 ILE A CA 1
ATOM 1027 C C . ILE A 1 141 ? 12.967 19.469 6.555 1.00 90.44 141 ILE A C 1
ATOM 1029 O O . ILE A 1 141 ? 11.894 19.539 7.139 1.00 90.44 141 ILE A O 1
ATOM 1033 N N . ILE A 1 142 ? 13.383 20.445 5.741 1.00 92.88 142 ILE A N 1
ATOM 1034 C CA . ILE A 1 142 ? 12.704 21.747 5.589 1.00 92.88 142 ILE A CA 1
ATOM 1035 C C . ILE A 1 142 ? 11.230 21.641 5.136 1.00 92.88 142 ILE A C 1
ATOM 1037 O O . ILE A 1 142 ? 10.401 22.338 5.715 1.00 92.88 142 ILE A O 1
ATOM 1041 N N . PRO A 1 143 ? 10.853 20.817 4.134 1.00 92.50 143 PRO A N 1
ATOM 1042 C CA . PRO A 1 143 ? 9.452 20.707 3.714 1.00 92.50 143 PRO A CA 1
ATOM 1043 C C . PRO A 1 143 ? 8.559 19.900 4.671 1.00 92.50 143 PRO A C 1
ATOM 1045 O O . PRO A 1 143 ? 7.354 19.821 4.433 1.00 92.50 143 PRO A O 1
ATOM 1048 N N . GLN A 1 144 ? 9.107 19.261 5.709 1.00 89.69 144 GLN A N 1
ATOM 1049 C CA . GLN A 1 144 ? 8.316 18.445 6.630 1.00 89.69 144 GLN A CA 1
ATOM 1050 C C . GLN A 1 144 ? 7.604 19.322 7.664 1.00 89.69 144 GLN A C 1
ATOM 1052 O O . GLN A 1 144 ? 8.171 20.262 8.219 1.00 89.69 144 GLN A O 1
ATOM 1057 N N . ILE A 1 145 ? 6.346 18.991 7.946 1.00 89.50 145 ILE A N 1
ATOM 1058 C CA . ILE A 1 145 ? 5.523 19.659 8.956 1.00 89.50 145 ILE A CA 1
ATOM 1059 C C . ILE A 1 145 ? 5.282 18.666 10.094 1.00 89.50 145 ILE A C 1
ATOM 1061 O O . ILE A 1 145 ? 5.134 17.467 9.862 1.00 89.50 145 ILE A O 1
ATOM 1065 N N . SER A 1 146 ? 5.244 19.159 11.333 1.00 89.56 146 SER A N 1
ATOM 1066 C CA . SER A 1 146 ? 4.868 18.342 12.489 1.00 89.56 146 SER A CA 1
ATOM 1067 C C . SER A 1 146 ? 3.448 17.797 12.328 1.00 89.56 146 SER A C 1
ATOM 1069 O O . SER A 1 146 ? 2.538 18.522 11.919 1.00 89.56 146 SER A O 1
ATOM 1071 N N . VAL A 1 147 ? 3.262 16.526 12.674 1.00 91.31 147 VAL A N 1
ATOM 1072 C CA . VAL A 1 147 ? 1.967 15.856 12.576 1.00 91.31 147 VAL A CA 1
ATOM 1073 C C . VAL A 1 147 ? 1.000 16.417 13.615 1.00 91.31 147 VAL A C 1
ATOM 1075 O O . VAL A 1 147 ? 1.289 16.413 14.810 1.00 91.31 147 VAL A O 1
ATOM 1078 N N . ARG A 1 148 ? -0.146 16.918 13.145 1.00 91.06 148 ARG A N 1
ATOM 1079 C CA . ARG A 1 148 ? -1.176 17.578 13.971 1.00 91.06 148 ARG A CA 1
ATOM 1080 C C . ARG A 1 148 ? -2.583 17.025 13.763 1.00 91.06 148 ARG A C 1
ATOM 1082 O O . ARG A 1 148 ? -3.468 17.319 14.558 1.00 91.06 148 ARG A O 1
ATOM 1089 N N . GLU A 1 149 ? -2.794 16.253 12.705 1.00 90.75 149 GLU A N 1
ATOM 1090 C CA . GLU A 1 149 ? -4.096 15.690 12.356 1.00 90.75 149 GLU A CA 1
ATOM 1091 C C . GLU A 1 149 ? -4.122 14.208 12.753 1.00 90.75 149 GLU A C 1
ATOM 1093 O O . GLU A 1 149 ? -3.244 13.460 12.314 1.00 90.75 149 GLU A O 1
ATOM 1098 N N . PRO A 1 150 ? -5.075 13.767 13.593 1.00 92.00 150 PRO A N 1
ATOM 1099 C CA . PRO A 1 150 ? -5.193 12.366 13.974 1.00 92.00 150 PRO A CA 1
ATOM 1100 C C . PRO A 1 150 ? -5.846 11.546 12.856 1.00 92.00 150 PRO A C 1
ATOM 1102 O O . PRO A 1 150 ? -6.817 11.987 12.245 1.00 92.00 150 PRO A O 1
ATOM 1105 N N . MET A 1 151 ? -5.353 10.330 12.642 1.00 94.44 151 MET A N 1
ATOM 1106 C CA . MET A 1 151 ? -5.971 9.321 11.787 1.00 94.44 151 MET A CA 1
ATOM 1107 C C . MET A 1 151 ? -6.760 8.351 12.669 1.00 94.44 151 MET A C 1
ATOM 1109 O O . MET A 1 151 ? -6.212 7.737 13.581 1.00 94.44 151 MET A O 1
ATOM 1113 N N . GLN A 1 152 ? -8.064 8.243 12.419 1.00 93.38 152 GLN A N 1
ATOM 1114 C CA . GLN A 1 152 ? -8.961 7.429 13.241 1.00 93.38 152 GLN A CA 1
ATOM 1115 C C . GLN A 1 152 ? -8.941 5.974 12.783 1.00 93.38 152 GLN A C 1
ATOM 1117 O O . GLN A 1 152 ? -9.384 5.671 11.671 1.00 93.38 152 GLN A O 1
ATOM 1122 N N . THR A 1 153 ? -8.495 5.064 13.650 1.00 94.62 153 THR A N 1
ATOM 1123 C CA . THR A 1 153 ? -8.474 3.627 13.331 1.00 94.62 153 THR A CA 1
ATOM 1124 C C . THR A 1 153 ? -9.827 2.957 13.553 1.00 94.62 153 THR A C 1
ATOM 1126 O O . THR A 1 153 ? -10.138 1.973 12.889 1.00 94.62 153 THR A O 1
ATOM 1129 N N . GLY A 1 154 ? -10.652 3.496 14.458 1.00 93.88 154 GLY A N 1
ATOM 1130 C CA . GLY A 1 154 ? -11.914 2.883 14.881 1.00 93.88 154 GLY A CA 1
ATOM 1131 C C . GLY A 1 154 ? -11.725 1.818 15.966 1.00 93.88 154 GLY A C 1
ATOM 1132 O O . GLY A 1 154 ? -12.700 1.249 16.463 1.00 93.88 154 GLY A O 1
ATOM 1133 N N . ILE A 1 155 ? -10.480 1.559 16.379 1.00 95.69 155 ILE A N 1
ATOM 1134 C CA . ILE A 1 155 ? -10.145 0.604 17.430 1.00 95.69 155 ILE A CA 1
ATOM 1135 C C . ILE A 1 155 ? -9.945 1.385 18.722 1.00 95.69 155 ILE A C 1
ATOM 1137 O O . ILE A 1 155 ? -8.934 2.055 18.907 1.00 95.69 155 ILE A O 1
ATOM 1141 N N . LYS A 1 156 ? -10.877 1.233 19.671 1.00 95.75 156 LYS A N 1
ATOM 1142 C CA . LYS A 1 156 ? -10.862 1.972 20.950 1.00 95.75 156 LYS A CA 1
ATOM 1143 C C . LYS A 1 156 ? -9.518 1.901 21.674 1.00 95.75 156 LYS A C 1
ATOM 1145 O O . LYS A 1 156 ? -9.072 2.904 22.218 1.00 95.75 156 LYS A O 1
ATOM 1150 N N . ALA A 1 157 ? -8.893 0.723 21.691 1.00 94.75 157 ALA A N 1
ATOM 1151 C CA . ALA A 1 157 ? -7.606 0.524 22.347 1.00 94.75 157 ALA A CA 1
ATOM 1152 C C . ALA A 1 157 ? -6.481 1.326 21.675 1.00 94.75 157 ALA A C 1
ATOM 1154 O O . ALA A 1 157 ? -5.650 1.888 22.377 1.00 94.75 157 ALA A O 1
ATOM 1155 N N . VAL A 1 158 ? -6.479 1.417 20.343 1.00 95.00 158 VAL A N 1
ATOM 1156 C CA . VAL A 1 158 ? -5.468 2.167 19.586 1.00 95.00 158 VAL A CA 1
ATOM 1157 C C . VAL A 1 158 ? -5.746 3.660 19.706 1.00 95.00 158 VAL A C 1
ATOM 1159 O O . VAL A 1 158 ? -4.914 4.387 20.231 1.00 95.00 158 VAL A O 1
ATOM 1162 N N . ASP A 1 159 ? -6.955 4.106 19.365 1.00 95.25 159 ASP A N 1
ATOM 1163 C CA . ASP A 1 159 ? -7.287 5.536 19.333 1.00 95.25 159 ASP A CA 1
ATOM 1164 C C . ASP A 1 159 ? -7.205 6.208 20.719 1.00 95.25 159 ASP A C 1
ATOM 1166 O O . ASP A 1 159 ? -6.969 7.412 20.807 1.00 95.25 159 ASP A O 1
ATOM 1170 N N . SER A 1 160 ? -7.377 5.443 21.808 1.00 96.12 160 SER A N 1
ATOM 1171 C CA . SER A 1 160 ? -7.286 5.978 23.177 1.00 96.12 160 SER A CA 1
ATOM 1172 C C . SER A 1 160 ? -5.880 5.915 23.777 1.00 96.12 160 SER A C 1
ATOM 1174 O O . SER A 1 160 ? -5.534 6.789 24.568 1.00 96.12 160 SER A O 1
ATOM 1176 N N . LEU A 1 161 ? -5.095 4.870 23.477 1.00 95.88 161 LEU A N 1
ATOM 1177 C CA . LEU A 1 161 ? -3.799 4.633 24.135 1.00 95.88 161 LEU A CA 1
ATOM 1178 C C . LEU A 1 161 ? -2.602 4.979 23.247 1.00 95.88 161 LEU A C 1
ATOM 1180 O O . LEU A 1 161 ? -1.605 5.490 23.750 1.00 95.88 161 LEU A O 1
ATOM 1184 N N . VAL A 1 162 ? -2.688 4.689 21.949 1.00 95.81 162 VAL A N 1
ATOM 1185 C CA . VAL A 1 162 ? -1.604 4.859 20.971 1.00 95.81 162 VAL A CA 1
ATOM 1186 C C . VAL A 1 162 ? -2.172 5.546 19.722 1.00 95.81 162 VAL A C 1
ATOM 1188 O O . VAL A 1 162 ? -2.374 4.902 18.690 1.00 95.81 162 VAL A O 1
ATOM 1191 N N . PRO A 1 163 ? -2.518 6.844 19.816 1.00 94.44 163 PRO A N 1
ATOM 1192 C CA . PRO A 1 163 ? -3.133 7.559 18.708 1.00 94.44 163 PRO A CA 1
ATOM 1193 C C . PRO A 1 163 ? -2.142 7.723 17.554 1.00 94.44 163 PRO A C 1
ATOM 1195 O O . PRO A 1 163 ? -0.994 8.117 17.757 1.00 94.44 163 PRO A O 1
ATOM 1198 N N . ILE A 1 164 ? -2.617 7.476 16.335 1.00 95.81 164 ILE A N 1
ATOM 1199 C CA . ILE A 1 164 ? -1.828 7.588 15.105 1.00 95.81 164 ILE A CA 1
ATOM 1200 C C . ILE A 1 164 ? -2.225 8.878 14.382 1.00 95.81 164 ILE A C 1
ATOM 1202 O O . ILE A 1 164 ? -3.404 9.212 14.293 1.00 95.81 164 ILE A O 1
ATOM 1206 N N . GLY A 1 165 ? -1.252 9.617 13.854 1.00 94.25 165 GLY A N 1
ATOM 1207 C CA . GLY A 1 165 ? -1.464 10.850 13.097 1.00 94.25 165 GLY A CA 1
ATOM 1208 C C . GLY A 1 165 ? -1.117 10.747 11.609 1.00 94.25 165 GLY A C 1
ATOM 1209 O O . GLY A 1 165 ? -0.348 9.888 11.177 1.00 94.25 165 GLY A O 1
ATOM 1210 N N . HIS A 1 166 ? -1.650 11.673 10.811 1.00 92.81 166 HIS A N 1
ATOM 1211 C CA . HIS A 1 166 ? -1.352 11.782 9.382 1.00 92.81 166 HIS A CA 1
ATOM 1212 C C . HIS A 1 166 ? 0.128 12.112 9.144 1.00 92.81 166 HIS A C 1
ATOM 1214 O O . HIS A 1 166 ? 0.621 13.158 9.560 1.00 92.81 166 HIS A O 1
ATOM 1220 N N . GLY A 1 167 ? 0.832 11.224 8.438 1.00 89.38 167 GLY A N 1
ATOM 1221 C CA . GLY A 1 167 ? 2.267 11.358 8.168 1.00 89.38 167 GLY A CA 1
ATOM 1222 C C . GLY A 1 167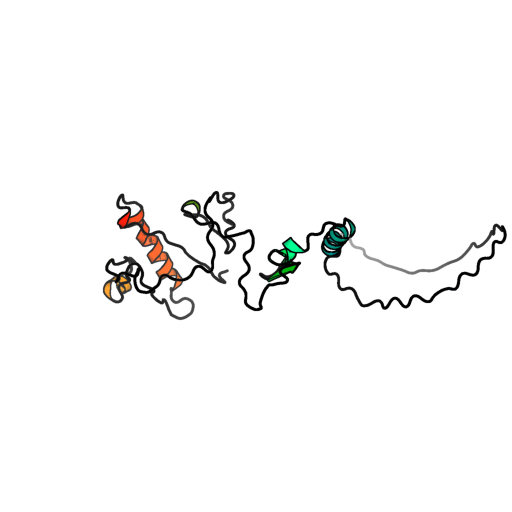 ? 3.177 10.733 9.231 1.00 89.38 167 GLY A C 1
ATOM 1223 O O . GLY A 1 167 ? 4.388 10.924 9.162 1.00 89.38 167 GLY A O 1
ATOM 1224 N N . GLN A 1 168 ? 2.620 9.988 10.192 1.00 92.81 168 GLN A N 1
ATOM 1225 C CA . GLN A 1 168 ? 3.391 9.152 11.118 1.00 92.81 168 GLN A CA 1
ATOM 1226 C C . GLN A 1 168 ? 3.565 7.732 10.575 1.00 92.81 168 GLN A C 1
ATOM 1228 O O . GLN A 1 168 ? 2.730 7.229 9.822 1.00 92.81 168 GLN A O 1
ATOM 1233 N N . CYS A 1 169 ? 4.644 7.078 10.998 1.00 93.56 169 CYS A N 1
ATOM 1234 C CA . CYS A 1 169 ? 4.886 5.662 10.751 1.00 93.56 169 CYS A CA 1
ATOM 1235 C C . CYS A 1 169 ? 4.691 4.896 12.059 1.00 93.56 169 CYS A C 1
ATOM 1237 O O . CYS A 1 169 ? 5.447 5.123 13.000 1.00 93.56 169 CYS A O 1
ATOM 1239 N N . GLU A 1 170 ? 3.727 3.976 12.087 1.00 95.75 170 GLU A N 1
ATOM 1240 C CA . GLU A 1 170 ? 3.430 3.143 13.256 1.00 95.75 170 GLU A CA 1
ATOM 1241 C C . GLU A 1 170 ? 3.746 1.669 12.966 1.00 95.75 170 GLU A C 1
ATOM 1243 O O . GLU A 1 170 ? 3.457 1.160 11.877 1.00 95.75 170 GLU A O 1
ATOM 1248 N N . LEU A 1 171 ? 4.349 0.972 13.934 1.00 97.31 171 LEU A N 1
ATOM 1249 C CA . LEU A 1 171 ? 4.764 -0.424 13.787 1.00 97.31 171 LEU A CA 1
ATOM 1250 C C . LEU A 1 171 ? 3.757 -1.380 14.437 1.00 97.31 171 LEU A C 1
ATOM 1252 O O . LEU A 1 171 ? 3.617 -1.421 15.655 1.00 97.31 171 LEU A O 1
ATOM 1256 N N . ILE A 1 172 ? 3.141 -2.247 13.631 1.00 96.06 172 ILE A N 1
ATOM 1257 C CA . ILE A 1 172 ? 2.309 -3.353 14.126 1.00 96.06 172 ILE A CA 1
ATOM 1258 C C . ILE A 1 172 ? 3.171 -4.616 14.243 1.00 96.06 172 ILE A C 1
ATOM 1260 O O . ILE A 1 172 ? 3.473 -5.274 13.244 1.00 96.06 172 ILE A O 1
ATOM 1264 N N . ILE A 1 173 ? 3.544 -4.984 15.469 1.00 97.00 173 ILE A N 1
ATOM 1265 C CA . ILE A 1 173 ? 4.369 -6.163 15.772 1.00 97.00 173 ILE A CA 1
ATOM 1266 C C . ILE A 1 173 ? 3.602 -7.188 16.619 1.00 97.00 173 ILE A C 1
ATOM 1268 O O . ILE A 1 173 ? 2.701 -6.847 17.378 1.00 97.00 173 ILE A O 1
ATOM 1272 N N . GLY A 1 174 ? 3.938 -8.470 16.469 1.00 96.31 174 GLY A N 1
ATOM 1273 C CA . GLY A 1 174 ? 3.358 -9.564 17.252 1.00 96.31 174 GLY A CA 1
ATOM 1274 C C . GLY A 1 174 ? 3.576 -10.929 16.602 1.00 96.31 174 GLY A C 1
ATOM 1275 O O . GLY A 1 174 ? 4.090 -11.013 15.482 1.00 96.31 174 GLY A O 1
ATOM 1276 N N . ASP A 1 175 ? 3.125 -11.995 17.259 1.00 97.50 175 ASP A N 1
ATOM 1277 C CA . ASP A 1 175 ? 3.278 -13.378 16.790 1.00 97.50 175 ASP A CA 1
ATOM 1278 C C . ASP A 1 175 ? 2.333 -13.748 15.641 1.00 97.50 175 ASP A C 1
ATOM 1280 O O . ASP A 1 175 ? 1.439 -13.000 15.236 1.00 97.50 175 ASP A O 1
ATOM 1284 N N . ARG A 1 176 ? 2.531 -14.922 15.043 1.00 94.56 176 ARG A N 1
ATOM 1285 C CA . ARG A 1 176 ? 1.622 -15.431 14.010 1.00 94.56 176 ARG A CA 1
ATOM 1286 C C . ARG A 1 176 ? 0.180 -15.486 14.545 1.00 94.56 176 ARG A C 1
ATOM 1288 O O . ARG A 1 176 ? -0.042 -15.846 15.690 1.00 94.56 176 ARG A O 1
ATOM 1295 N N . GLN A 1 177 ? -0.791 -15.161 13.686 1.00 93.06 177 GLN A N 1
ATOM 1296 C CA . GLN A 1 177 ? -2.230 -15.242 13.993 1.00 93.06 177 GLN A CA 1
ATOM 1297 C C . GLN A 1 177 ? -2.722 -14.345 15.150 1.00 93.06 177 GLN A C 1
ATOM 1299 O O . GLN A 1 177 ? -3.841 -14.517 15.613 1.00 93.06 177 GLN A O 1
ATOM 1304 N N . THR A 1 178 ? -1.971 -13.318 15.554 1.00 95.38 178 THR A N 1
ATOM 1305 C CA . THR A 1 178 ? -2.398 -12.365 16.601 1.00 95.38 178 THR A CA 1
ATOM 1306 C C . THR A 1 178 ? -3.275 -11.208 16.100 1.00 95.38 178 THR A C 1
ATOM 1308 O O . THR A 1 178 ? -3.401 -10.190 16.769 1.00 95.38 178 THR A O 1
ATOM 1311 N N . GLY A 1 179 ? -3.863 -11.313 14.905 1.00 94.88 179 GLY A N 1
ATOM 1312 C CA . GLY A 1 179 ? -4.754 -10.270 14.374 1.00 94.88 179 GLY A CA 1
ATOM 1313 C C . GLY A 1 179 ? -4.060 -9.036 13.780 1.00 94.88 179 GLY A C 1
ATOM 1314 O O . GLY A 1 179 ? -4.740 -8.064 13.475 1.00 94.88 179 GLY A O 1
ATOM 1315 N N . LYS A 1 180 ? -2.738 -9.066 13.534 1.00 96.88 180 LYS A N 1
ATOM 1316 C CA . LYS A 1 180 ? -2.006 -7.950 12.887 1.00 96.88 180 LYS A CA 1
ATOM 1317 C C . LYS A 1 180 ? -2.666 -7.469 11.588 1.00 96.88 180 LYS A C 1
ATOM 1319 O O . LYS A 1 180 ? -2.831 -6.274 11.372 1.00 96.88 180 LYS A O 1
ATOM 1324 N N . THR A 1 181 ? -3.064 -8.411 10.732 1.00 96.31 181 THR A N 1
ATOM 1325 C CA . THR A 1 181 ? -3.749 -8.107 9.470 1.00 96.31 181 THR A CA 1
ATOM 1326 C C . THR A 1 181 ? -5.147 -7.543 9.708 1.00 96.31 181 THR A C 1
ATOM 1328 O O . THR A 1 181 ? -5.543 -6.620 9.008 1.00 96.31 181 THR A O 1
ATOM 1331 N N . SER A 1 182 ? -5.873 -8.057 10.703 1.00 96.06 182 SER A N 1
ATOM 1332 C CA . SER A 1 182 ? -7.210 -7.576 11.062 1.00 96.06 182 SER A CA 1
ATOM 1333 C C . SER A 1 182 ? -7.174 -6.115 11.496 1.00 96.06 182 SER A C 1
ATOM 1335 O O . SER A 1 182 ? -7.926 -5.323 10.953 1.00 96.06 182 SER A O 1
ATOM 1337 N N . ILE A 1 183 ? -6.216 -5.729 12.348 1.00 96.38 183 ILE A N 1
ATOM 1338 C CA . ILE A 1 183 ? -6.030 -4.331 12.776 1.00 96.38 183 ILE A CA 1
ATOM 1339 C C . ILE A 1 183 ? -5.861 -3.401 11.566 1.00 96.38 183 ILE A C 1
ATOM 1341 O O . ILE A 1 183 ? -6.516 -2.362 11.479 1.00 96.38 183 ILE A O 1
ATOM 1345 N N . ALA A 1 184 ? -5.009 -3.780 10.608 1.00 95.94 184 ALA A N 1
ATOM 1346 C CA . ALA A 1 184 ? -4.780 -2.983 9.405 1.00 95.94 184 ALA A CA 1
ATOM 1347 C C . ALA A 1 184 ? -6.025 -2.910 8.501 1.00 95.94 184 ALA A C 1
ATOM 1349 O O . ALA A 1 184 ? -6.349 -1.841 7.990 1.00 95.94 184 ALA A O 1
ATOM 1350 N N . ILE A 1 185 ? -6.737 -4.026 8.312 1.00 96.88 185 ILE A N 1
ATOM 1351 C CA . ILE A 1 185 ? -7.953 -4.072 7.487 1.00 96.88 185 ILE A CA 1
ATOM 1352 C C . ILE A 1 185 ? -9.082 -3.260 8.127 1.00 96.88 185 ILE A C 1
ATOM 1354 O O . ILE A 1 185 ? -9.715 -2.464 7.437 1.00 96.88 185 ILE A O 1
ATOM 1358 N N . ASP A 1 186 ? -9.303 -3.404 9.431 1.00 96.56 186 ASP A N 1
ATOM 1359 C CA . ASP A 1 186 ? -10.338 -2.669 10.162 1.00 96.56 186 ASP A CA 1
ATOM 1360 C C . ASP A 1 186 ? -10.079 -1.160 10.095 1.00 96.56 186 ASP A C 1
ATOM 1362 O O . ASP A 1 186 ? -10.993 -0.381 9.816 1.00 96.56 186 ASP A O 1
ATOM 1366 N N . THR A 1 187 ? -8.808 -0.759 10.219 1.00 96.00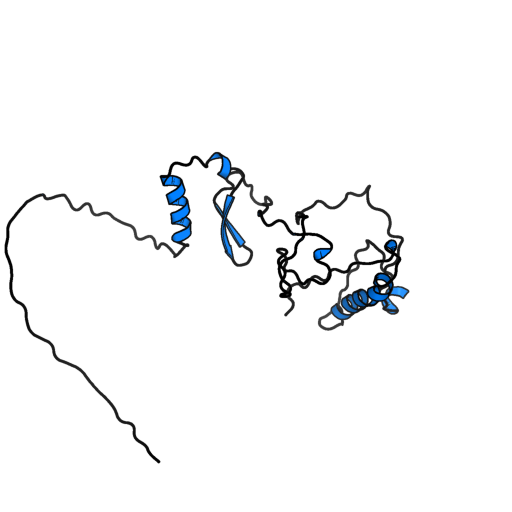 187 THR A N 1
ATOM 1367 C CA . THR A 1 187 ? -8.374 0.636 10.044 1.00 96.00 187 THR A CA 1
ATOM 1368 C C . THR A 1 187 ? -8.735 1.177 8.659 1.00 96.00 187 THR A C 1
ATOM 1370 O O . THR A 1 187 ? -9.205 2.309 8.549 1.00 96.00 187 THR A O 1
ATOM 1373 N N . ILE A 1 188 ? -8.545 0.380 7.599 1.00 96.62 188 ILE A N 1
ATOM 1374 C CA . ILE A 1 188 ? -8.902 0.758 6.220 1.00 96.62 188 ILE A CA 1
ATOM 1375 C C . ILE A 1 188 ? -10.422 0.873 6.064 1.00 96.62 188 ILE A C 1
ATOM 1377 O O . ILE A 1 188 ? -10.912 1.839 5.481 1.00 96.62 188 ILE A O 1
ATOM 1381 N N . ILE A 1 189 ? -11.178 -0.092 6.595 1.00 96.56 189 ILE A N 1
ATOM 1382 C CA . ILE A 1 189 ? -12.644 -0.112 6.502 1.00 96.56 189 ILE A CA 1
ATOM 1383 C C . ILE A 1 189 ? -13.252 1.102 7.212 1.00 96.56 189 ILE A C 1
ATOM 1385 O O . ILE A 1 189 ? -14.182 1.714 6.682 1.00 96.56 189 ILE A O 1
ATOM 1389 N N . ASN A 1 190 ? -12.704 1.495 8.365 1.00 95.62 190 ASN A N 1
ATOM 1390 C CA . ASN A 1 190 ? -13.179 2.649 9.128 1.00 95.62 190 ASN A CA 1
ATOM 1391 C C . ASN A 1 190 ? -13.109 3.968 8.331 1.00 95.62 190 ASN A C 1
ATOM 1393 O O . ASN A 1 190 ? -13.949 4.850 8.518 1.00 95.62 190 ASN A O 1
ATOM 1397 N N . GLN A 1 191 ? -12.178 4.086 7.374 1.00 95.12 191 GLN A N 1
ATOM 1398 C CA . GLN A 1 191 ? -12.045 5.294 6.545 1.00 95.12 191 GLN A CA 1
ATOM 1399 C C . GLN A 1 191 ? -13.230 5.533 5.612 1.00 95.12 191 GLN A C 1
ATOM 1401 O O . GLN A 1 191 ? -13.406 6.646 5.113 1.00 95.12 191 GLN A O 1
ATOM 1406 N N . LYS A 1 192 ? -14.079 4.522 5.392 1.00 94.38 192 LYS A N 1
ATOM 1407 C CA . LYS A 1 192 ? -15.282 4.657 4.568 1.00 94.38 192 LYS A CA 1
ATOM 1408 C C . LYS A 1 192 ? -16.158 5.831 5.018 1.00 94.38 192 LYS A C 1
ATOM 1410 O O . LYS A 1 192 ? -16.607 6.602 4.179 1.00 94.38 192 LYS A O 1
ATOM 1415 N N . CYS A 1 193 ? -16.332 6.014 6.327 1.00 89.62 193 CYS A N 1
ATOM 1416 C CA . CYS A 1 193 ? -17.162 7.083 6.887 1.00 89.62 193 CYS A CA 1
ATOM 1417 C C . CYS A 1 193 ? -16.693 8.489 6.473 1.00 89.62 193 CYS A C 1
ATOM 1419 O O . CYS A 1 193 ? -17.517 9.380 6.284 1.00 89.62 193 CYS A O 1
ATOM 1421 N N . PHE A 1 194 ? -15.380 8.689 6.323 1.00 91.69 194 PHE A N 1
ATOM 1422 C CA . PHE A 1 194 ? -14.805 9.967 5.897 1.00 91.69 194 PHE A CA 1
ATOM 1423 C C . PHE A 1 194 ? -14.760 10.094 4.372 1.00 91.69 194 PHE A C 1
ATOM 1425 O O . PHE A 1 194 ? -14.983 11.178 3.837 1.00 91.69 194 PHE A O 1
ATOM 1432 N N . ASN A 1 195 ? -14.526 8.982 3.673 1.00 93.31 195 ASN A N 1
ATOM 1433 C CA . ASN A 1 195 ? -14.428 8.944 2.216 1.00 93.31 195 ASN A CA 1
ATOM 1434 C C . ASN A 1 195 ? -15.779 9.116 1.506 1.00 93.31 195 ASN A C 1
ATOM 1436 O O . ASN A 1 195 ? -15.814 9.725 0.438 1.00 93.31 195 ASN A O 1
ATOM 1440 N N . ASP A 1 196 ? -16.874 8.640 2.110 1.00 93.06 196 ASP A N 1
ATOM 1441 C CA . ASP A 1 196 ? -18.243 8.838 1.607 1.00 93.06 196 ASP A CA 1
ATOM 1442 C C . ASP A 1 196 ? -18.737 10.291 1.813 1.00 93.06 196 ASP A C 1
ATOM 1444 O O . ASP A 1 196 ? -19.758 10.697 1.255 1.00 93.06 196 ASP A O 1
ATOM 1448 N N . GLY A 1 197 ? -18.022 11.091 2.613 1.00 91.62 197 GLY A N 1
ATOM 1449 C CA . GLY A 1 197 ? -18.335 12.494 2.869 1.00 91.62 197 GLY A CA 1
ATOM 1450 C C . GLY A 1 197 ? -17.925 13.450 1.739 1.00 91.62 197 GLY A C 1
ATOM 1451 O O . GLY A 1 197 ? -17.197 13.107 0.806 1.00 91.62 197 GLY A O 1
ATOM 1452 N N . SER A 1 198 ? -18.363 14.707 1.852 1.00 89.88 198 SER A N 1
ATOM 1453 C CA . SER A 1 198 ? -18.016 15.786 0.913 1.00 89.88 198 SER A CA 1
ATOM 1454 C C . SER A 1 198 ? -16.650 16.435 1.179 1.00 89.88 198 SER A C 1
ATOM 1456 O O . SER A 1 198 ? -16.121 17.133 0.318 1.00 89.88 198 SER A O 1
ATOM 1458 N N . ASP A 1 199 ? -16.081 16.241 2.371 1.00 91.81 199 ASP A N 1
ATOM 1459 C CA . ASP A 1 199 ? -14.873 16.938 2.820 1.00 91.81 199 ASP A CA 1
ATOM 1460 C C . ASP A 1 199 ? -13.595 16.285 2.269 1.00 91.81 199 ASP A C 1
ATOM 1462 O O . ASP A 1 199 ? -13.043 15.377 2.886 1.00 91.81 199 ASP A O 1
ATOM 1466 N N . GLU A 1 200 ? -13.052 16.807 1.164 1.00 88.50 200 GLU A N 1
ATOM 1467 C CA . GLU A 1 200 ? -11.801 16.306 0.556 1.00 88.50 200 GLU A CA 1
ATOM 1468 C C . GLU A 1 200 ? -10.610 16.270 1.529 1.00 88.50 200 GLU A C 1
ATOM 1470 O O . GLU A 1 200 ? -9.798 15.352 1.490 1.00 88.50 200 GLU A O 1
ATOM 1475 N N . LYS A 1 201 ? -10.516 17.233 2.456 1.00 87.56 201 LYS A N 1
ATOM 1476 C CA . LYS A 1 201 ? -9.404 17.309 3.423 1.00 87.56 201 LYS A CA 1
ATOM 1477 C C . LYS A 1 201 ? -9.370 16.147 4.416 1.00 87.56 201 LYS A C 1
ATOM 1479 O O . LYS A 1 201 ? -8.318 15.869 4.972 1.00 87.56 201 LYS A O 1
ATOM 1484 N N . LYS A 1 202 ? -10.518 15.517 4.674 1.00 88.12 202 LYS A N 1
ATOM 1485 C CA . LYS A 1 202 ? -10.638 14.401 5.622 1.00 88.12 202 LYS A CA 1
ATOM 1486 C C . LYS A 1 202 ? -10.571 13.044 4.932 1.00 88.12 202 LYS A C 1
ATOM 1488 O O . LYS A 1 202 ? -10.546 12.027 5.619 1.00 88.12 202 LYS A O 1
ATOM 1493 N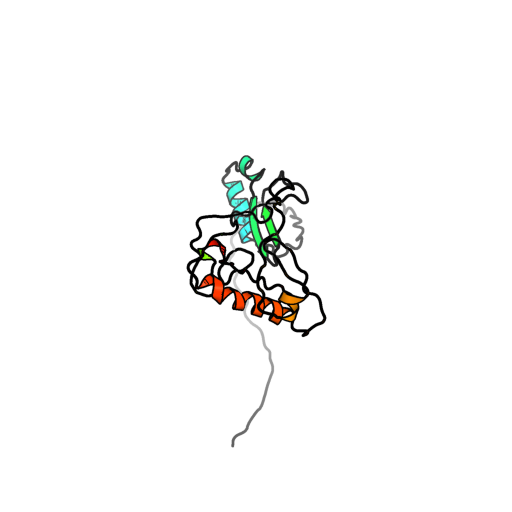 N . LYS A 1 203 ? -10.578 13.014 3.597 1.00 92.25 203 LYS A N 1
ATOM 1494 C CA . LYS A 1 203 ? -10.492 11.763 2.852 1.00 92.25 203 LYS A CA 1
ATOM 1495 C C . LYS A 1 203 ? -9.115 11.146 3.027 1.00 92.25 203 LYS A C 1
ATOM 1497 O O . LYS A 1 203 ? -8.095 11.835 3.025 1.00 92.25 203 LYS A O 1
ATOM 1502 N N . LEU A 1 204 ? -9.099 9.824 3.132 1.00 93.62 204 LEU A N 1
ATOM 1503 C CA . LEU A 1 204 ? -7.882 9.041 3.242 1.00 93.62 204 LEU A CA 1
ATOM 1504 C C . LEU A 1 204 ? -7.917 7.898 2.231 1.00 93.62 204 LEU A C 1
ATOM 1506 O O . LEU A 1 204 ? -8.741 6.985 2.313 1.00 93.62 204 LEU A O 1
ATOM 1510 N N . TYR A 1 205 ? -6.992 7.943 1.276 1.00 94.75 205 TYR A N 1
ATOM 1511 C CA . TYR A 1 205 ? -6.788 6.868 0.313 1.00 94.75 205 TYR A CA 1
ATOM 1512 C C . TYR A 1 205 ? -5.850 5.816 0.906 1.00 94.75 205 TYR A C 1
ATOM 1514 O O . TYR A 1 205 ? -4.718 6.119 1.284 1.00 94.75 205 TYR A O 1
ATOM 1522 N N . CYS A 1 206 ? -6.315 4.572 0.978 1.00 95.25 206 CYS A N 1
ATOM 1523 C CA . CYS A 1 206 ? -5.558 3.466 1.554 1.00 95.25 206 CYS A CA 1
ATOM 1524 C C . CYS A 1 206 ? -4.897 2.613 0.466 1.00 95.25 206 CYS A C 1
ATOM 1526 O O . CYS A 1 206 ? -5.518 2.286 -0.544 1.00 95.25 206 CYS A O 1
ATOM 1528 N N . ILE A 1 207 ? -3.653 2.198 0.709 1.00 95.00 207 ILE A N 1
ATOM 1529 C CA . ILE A 1 207 ? -2.910 1.268 -0.148 1.00 95.00 207 ILE A CA 1
ATOM 1530 C C . ILE A 1 207 ? -2.507 0.071 0.712 1.00 95.00 207 ILE A C 1
ATOM 1532 O O . ILE A 1 207 ? -1.813 0.234 1.713 1.00 95.00 207 ILE A O 1
ATOM 1536 N N . TYR A 1 208 ? -2.933 -1.128 0.318 1.00 95.81 208 TYR A N 1
ATOM 1537 C CA . TYR A 1 208 ? -2.552 -2.374 0.981 1.00 95.81 208 TYR A CA 1
ATOM 1538 C C . TYR A 1 208 ? -1.536 -3.133 0.126 1.00 95.81 208 TYR A C 1
ATOM 1540 O O . TYR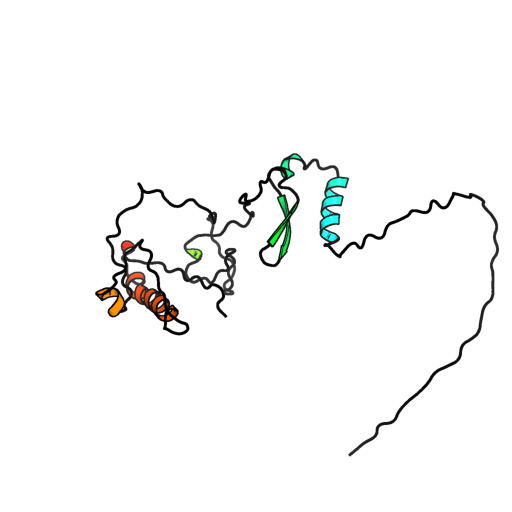 A 1 208 ? -1.810 -3.449 -1.031 1.00 95.81 208 TYR A O 1
ATOM 1548 N N . VAL A 1 209 ? -0.366 -3.428 0.696 1.00 94.94 209 VAL A N 1
ATOM 1549 C CA . VAL A 1 209 ? 0.718 -4.139 0.006 1.00 94.94 209 VAL A CA 1
ATOM 1550 C C . VAL A 1 209 ? 0.875 -5.529 0.614 1.00 94.94 209 VAL A C 1
ATOM 1552 O O . VAL A 1 209 ? 1.335 -5.680 1.745 1.00 94.94 209 VAL A O 1
ATOM 1555 N N . ALA A 1 210 ? 0.499 -6.553 -0.148 1.00 93.94 210 ALA A N 1
ATOM 1556 C CA . ALA A 1 210 ? 0.653 -7.950 0.237 1.00 93.94 210 ALA A CA 1
ATOM 1557 C C . ALA A 1 210 ? 2.006 -8.494 -0.248 1.00 93.94 210 ALA A C 1
ATOM 1559 O O . ALA A 1 210 ? 2.256 -8.560 -1.450 1.00 93.94 210 ALA A O 1
ATOM 1560 N N . ILE A 1 211 ? 2.871 -8.913 0.681 1.00 93.38 211 ILE A N 1
ATOM 1561 C CA . ILE A 1 211 ? 4.185 -9.500 0.373 1.00 93.38 211 ILE A CA 1
ATOM 1562 C C . ILE A 1 211 ? 4.224 -10.931 0.909 1.00 93.38 211 ILE A C 1
ATOM 1564 O O . ILE A 1 211 ? 4.030 -11.150 2.103 1.00 93.38 211 ILE A O 1
ATOM 1568 N N . GLY A 1 212 ? 4.461 -11.907 0.026 1.00 90.94 212 GLY A N 1
ATOM 1569 C CA . GLY A 1 212 ? 4.596 -13.320 0.407 1.00 90.94 212 GLY A CA 1
ATOM 1570 C C . GLY A 1 212 ? 3.322 -13.961 0.975 1.00 90.94 212 GLY A C 1
ATOM 1571 O O . GLY A 1 212 ? 3.404 -14.980 1.660 1.00 90.94 212 GLY A O 1
ATOM 1572 N N . GLN A 1 213 ? 2.156 -13.363 0.724 1.00 87.25 213 GLN A N 1
ATOM 1573 C CA . GLN A 1 213 ? 0.862 -13.917 1.120 1.00 87.25 213 GLN A CA 1
ATOM 1574 C C . GLN A 1 213 ? 0.419 -15.003 0.127 1.00 87.25 213 GLN A C 1
ATOM 1576 O O . GLN A 1 213 ? 0.787 -14.956 -1.047 1.00 87.25 213 GLN A O 1
ATOM 1581 N N . LYS A 1 214 ? -0.326 -15.994 0.622 1.00 78.94 214 LYS A N 1
ATOM 1582 C CA . LYS A 1 214 ? -0.882 -17.106 -0.159 1.00 78.94 214 LYS A CA 1
ATOM 1583 C C . LYS A 1 214 ? -2.388 -16.971 -0.278 1.00 78.94 214 LYS A C 1
ATOM 1585 O O . LYS A 1 214 ? -2.985 -16.500 0.716 1.00 78.94 214 LYS A O 1
#

Mean predicted aligned error: 17.16 Å

Solvent-accessible surface area (backbone atoms only — not comparable to full-atom values): 15038 Å² total; per-residue (Å²): 141,80,88,83,89,84,82,89,82,86,89,87,83,87,90,90,86,86,88,83,89,85,90,81,85,89,83,92,73,94,71,79,84,72,81,76,81,72,76,81,70,81,74,69,94,63,66,66,68,62,58,46,55,56,49,51,48,58,73,70,64,62,84,57,66,75,58,28,36,82,37,60,48,77,74,48,79,56,98,93,44,73,45,65,53,53,36,70,73,65,56,89,93,58,88,80,82,63,94,75,54,31,59,48,58,77,75,52,67,97,56,47,64,47,99,75,52,48,61,74,67,81,81,64,82,77,83,54,87,43,67,49,72,93,81,67,81,77,81,64,73,84,87,59,74,84,70,83,50,76,50,72,39,82,42,68,70,42,61,72,73,58,67,48,37,56,93,63,90,83,86,90,81,80,65,86,93,70,46,67,66,52,56,56,51,48,30,55,59,48,37,48,72,38,54,78,46,89,51,72,90,64,43,69,88,81,86,88,87,85,76,94,73,131

pLDDT: mean 75.06, std 22.31, range [28.25, 97.5]

Organism: Sciurus carolinensis (NCBI:txid30640)

Radius of gyration: 34.25 Å; Cα contacts (8 Å, |Δi|>4): 141; chains: 1; bounding box: 62×86×88 Å

Secondary structure (DSSP, 8-state):
--------------------------------------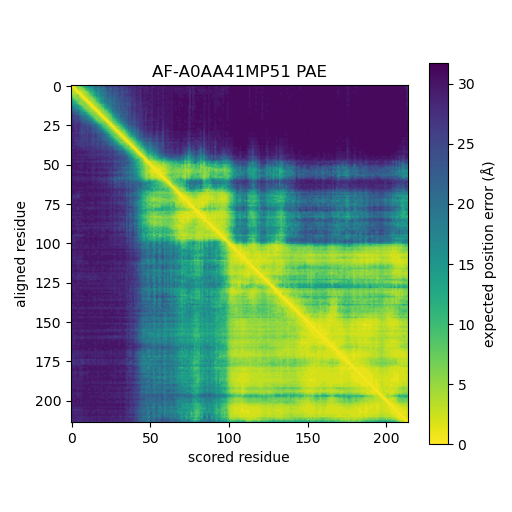---------HHHHHHHHHHHHTT--TTTHHHH-EEEEEEETTEEEEEE-TTPPTT--PPPS-PEEESGGGTT--B-TTS-B-SSS------EEE-TTPPPP-STT-----SEEP-S-HHHHHHS-EETT--------TTSSHHHHHHHHHHHTHHHHTSS-GGG---------S--

Sequence (214 aa):
MLSVCIAAAVARTLPRRAGMVSKNALGSSFIAARNLHASNTHLQNIGTAEMSSILEERILGADTSVDLEETGRVLSIGDGIARVHGLRNVQAEEMVEFSSGLKVGEELLGRLVVALGNAIDGKGPIGSKTRRRVGLKTPGIIPQISVREPMQTGIKAVDSLVPIGHGQCELIIGDRQTGKTSIAIDTIINQKCFNDGSDEKKKLYCIYVAIGQK

InterPro domains:
  IPR000194 ATPase, F1/V1/A1 complex, alpha/beta subunit, nucleotide-binding domain [PF00006] (154-214)
  IPR004100 ATPase, F1/V1/A1 complex, alpha/beta subunit, N-terminal domain [PF02874] (69-103)
  IPR005294 ATP synthase, F1 complex, alpha subunit [PTHR48082] (103-214)
  IPR023366 ATP synthase subunit alpha, N-terminal domain-like superfamily [G3DSA:2.40.30.20] (44-118)
  IPR027417 P-loop containing nucleoside triphosphate hydrolase [G3DSA:3.40.50.300] (137-214)
  IPR027417 P-loop containing nucleoside triphosphate hydrolase [SSF52540] (102-214)
  IPR036121 ATPase, F1/V1/A1 complex, alpha/beta subunit, N-terminal domain superfamily [SSF50615] (53-102)

Foldseek 3Di:
DDDDDDDDDDDDDDDDDDDDDDDDDDDDDPDDPPPPPPPPPPPDCPPPVLVVVVVVCVVVPPCCVVVLCCDWDWRDDDPNDTDTHGNVPDDVVDDDDDPQAAADDPLCAPFDADPSNATPPPPDGRPGPDGDHPDDDDDDDVPDDDFDAWQDQVDCCCCPPPTHTDPDDDDQDDDPPPCSVVSVVSSVVVLCVVCVDPDPVSHDRDDDDDDPDD